Protein AF-0000000083950801 (afdb_homodimer)

pLDDT: mean 89.62, std 13.97, range [29.3, 98.25]

Secondary structure (DSSP, 8-state):
-HHHHHHHS---HHHHHHHHHHHHHHHHHHHHGGGT--HHHHHHHHHHHHHTS-EEHHHHHHHHTS-HHHHHHHHHHHHHTTSEEEEE-SS-TTPEEEEE-HHHHHHHHHHHHHHHHHHHHHTTT--HHHHHHHHHHHHHHHHHHHHHHHHHHH-/-HHHHHHHS---HHHHHHHHHHHHHHHHHHHHGGGT--HHHHHHHHHHHHHTS-EEHHHHHHHHTS-HHHHHHHHHHHHHTTSEEEEE-SS-TTPEEEEE-HHHHHHHHHHHHHHHHHHHHHTTT--HHHHHHHHHHHHHHHHHHHHHHHHHHH-

Foldseek 3Di:
DVVVVVPPPPDDPVVVVVVVVVVLLVLLQVLLVVLVDHSLQLVLLLQCVVVPFFAWLVRSCVSVVHDSVVNVVSLVVCVVVVQWDWDADPVHRVTITIGGDPVVVVSNVVSVVSNVVSVCVVCPPPDPVNVVVVVVVVVVVVVVVVVVVVVVVVD/DVVVVVPPPPDDPVVVVVVVVVVLLVLLQVLLVVLVDHSLQLVLLLQCVVVPFFAWLVRSCVSVVHDSVVNVVSLVVCVVVVQWDWDADPVHRVTITIGGDPVVVVSNVVSVVSNVVSVCVVCPPPDPVNVVVVVVVVVVVVVVVVVVVVVVVVD

Nearest PDB structures (foldseek):
  3q5f-assembly1_B  TM=9.378E-01  e=1.376E-11  Salmonella enterica subsp. enterica serovar Typhimurium
  6pcp-assembly2_C  TM=8.864E-01  e=1.761E-08  Bordetella pertussis
  5cyv-assembly1_B  TM=8.365E-01  e=1.454E-08  Rhodococcus jostii RHA1
  5e1z-assembly1_B  TM=8.687E-01  e=1.647E-07  Dehalococcoides mccartyi BTF08
  7kfq-assembly1_A  TM=8.004E-01  e=3.779E-07  Variovorax paradoxus

Structure (mmCIF, N/CA/C/O backbone):
data_AF-0000000083950801-model_v1
#
loop_
_entity.id
_entity.type
_entity.pdbx_description
1 polymer 'MarR family transcriptional regulator'
#
loop_
_atom_site.group_PDB
_atom_site.id
_atom_site.type_symbol
_atom_site.label_atom_id
_atom_site.label_alt_id
_atom_site.label_comp_id
_atom_site.label_asym_id
_atom_site.label_entity_id
_atom_site.label_seq_id
_atom_site.pdbx_PDB_ins_code
_atom_site.Cartn_x
_atom_site.Cartn_y
_atom_site.Cartn_z
_atom_site.occupancy
_atom_site.B_iso_or_equiv
_atom_site.auth_seq_id
_atom_site.auth_comp_id
_atom_site.auth_asym_id
_atom_site.auth_atom_id
_atom_site.pdbx_PDB_model_num
ATOM 1 N N . MET A 1 1 ? -2.293 -2.789 -27.312 1 29.3 1 MET A N 1
ATOM 2 C CA . MET A 1 1 ? -1.596 -3.883 -26.641 1 29.3 1 MET A CA 1
ATOM 3 C C . MET A 1 1 ? -1.614 -3.695 -25.125 1 29.3 1 MET A C 1
ATOM 5 O O . MET A 1 1 ? -1.47 -4.66 -24.375 1 29.3 1 MET A O 1
ATOM 9 N N . HIS A 1 2 ? -1.643 -2.453 -24.703 1 36.16 2 HIS A N 1
ATOM 10 C CA . HIS A 1 2 ? -1.66 -1.99 -23.312 1 36.16 2 HIS A CA 1
ATOM 11 C C . HIS A 1 2 ? -2.98 -2.336 -22.641 1 36.16 2 HIS A C 1
ATOM 13 O O . HIS A 1 2 ? -2.998 -2.744 -21.469 1 36.16 2 HIS A O 1
ATOM 19 N N 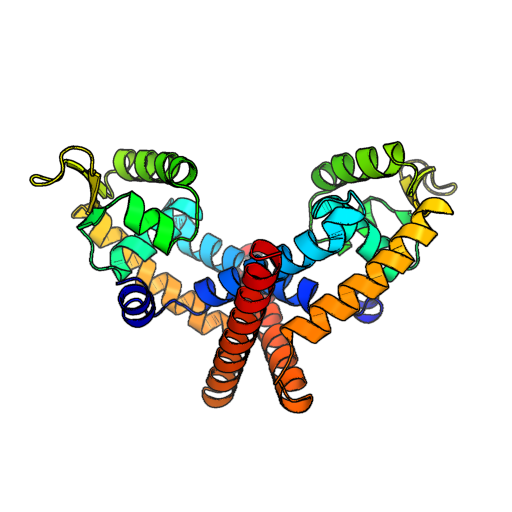. ARG A 1 3 ? -4.031 -2.082 -23.344 1 37.72 3 ARG A N 1
ATOM 20 C CA . ARG A 1 3 ? -5.434 -2.277 -22.984 1 37.72 3 ARG A CA 1
ATOM 21 C C . ARG A 1 3 ? -5.75 -3.756 -22.797 1 37.72 3 ARG A C 1
ATOM 23 O O . ARG A 1 3 ? -6.652 -4.109 -22.031 1 37.72 3 ARG A O 1
ATOM 30 N N . TYR A 1 4 ? -5.258 -4.438 -23.844 1 32 4 TYR A N 1
ATOM 31 C CA . TYR A 1 4 ? -5.555 -5.863 -23.922 1 32 4 TYR A CA 1
ATOM 32 C C . TYR A 1 4 ? -5.098 -6.59 -22.672 1 32 4 TYR A C 1
ATOM 34 O O . TYR A 1 4 ? -5.809 -7.449 -22.141 1 32 4 TYR A O 1
ATOM 42 N N . ILE A 1 5 ? -3.812 -6.223 -22.203 1 37.81 5 ILE A N 1
ATOM 43 C CA . ILE A 1 5 ? -3.234 -6.879 -21.031 1 37.81 5 ILE A CA 1
ATOM 44 C C . ILE A 1 5 ? -4.023 -6.5 -19.781 1 37.81 5 ILE A C 1
ATOM 46 O O . ILE A 1 5 ? -4.094 -7.273 -18.828 1 37.81 5 ILE A O 1
ATOM 50 N N . GLU A 1 6 ? -4.605 -5.398 -19.688 1 43.88 6 GLU A N 1
ATOM 51 C CA . GLU A 1 6 ? -5.492 -4.953 -18.609 1 43.88 6 GLU A CA 1
ATOM 52 C C . GLU A 1 6 ? -6.719 -5.855 -18.5 1 43.88 6 GLU A C 1
ATOM 54 O O . GLU A 1 6 ? -7.199 -6.121 -17.391 1 43.88 6 GLU A O 1
ATOM 59 N N . GLN A 1 7 ? -7.379 -6.023 -19.641 1 40.47 7 GLN A N 1
ATOM 60 C CA . GLN A 1 7 ? -8.609 -6.785 -19.828 1 40.47 7 GLN A CA 1
ATOM 61 C C . GLN A 1 7 ? -8.453 -8.211 -19.312 1 40.47 7 GLN A C 1
ATOM 63 O O . GLN A 1 7 ? -9.391 -8.781 -18.75 1 40.47 7 GLN A O 1
ATOM 68 N N . LEU A 1 8 ? -7.398 -8.969 -20.016 1 40.62 8 LEU A N 1
ATOM 69 C CA . LEU A 1 8 ? -7.344 -10.414 -19.828 1 40.62 8 LEU A CA 1
ATOM 70 C C . LEU A 1 8 ? -7.109 -10.758 -18.359 1 40.62 8 LEU A C 1
ATOM 72 O O . LEU A 1 8 ? -7.41 -11.867 -17.922 1 40.62 8 LEU A O 1
ATOM 76 N N . THR A 1 9 ? -6.125 -10.016 -17.578 1 49.91 9 THR A N 1
ATOM 77 C CA . THR A 1 9 ? -5.656 -10.578 -16.312 1 49.91 9 THR A CA 1
ATOM 78 C C . THR A 1 9 ? -6.418 -9.969 -15.133 1 49.91 9 THR A C 1
ATOM 80 O O . THR A 1 9 ? -6.375 -8.758 -14.914 1 49.91 9 THR A O 1
ATOM 83 N N . GLU A 1 10 ? -7.68 -10.516 -14.992 1 57.62 10 GLU A N 1
ATOM 84 C CA . GLU A 1 10 ? -8.484 -10.281 -13.805 1 57.62 10 GLU A CA 1
ATOM 85 C C . GLU A 1 10 ? -7.605 -10.062 -12.57 1 57.62 10 GLU A C 1
ATOM 87 O O . GLU A 1 10 ? -7.039 -11.016 -12.039 1 57.62 10 GLU A O 1
ATOM 92 N N . THR A 1 11 ? -7.227 -8.875 -12.492 1 71.38 11 THR A N 1
ATOM 93 C CA . THR A 1 11 ? -6.453 -8.547 -11.297 1 71.38 11 THR A CA 1
ATOM 94 C C . THR A 1 11 ? -7.238 -8.883 -10.031 1 71.38 11 THR A C 1
ATOM 96 O O . THR A 1 11 ? -8.453 -8.68 -9.984 1 71.38 11 THR A O 1
ATOM 99 N N . SER A 1 12 ? -6.578 -9.508 -9.188 1 85.44 12 SER A N 1
ATOM 100 C CA . SER A 1 12 ? -7.191 -9.828 -7.902 1 85.44 12 SER A CA 1
ATOM 101 C C . SER A 1 12 ? -7.539 -8.57 -7.121 1 85.44 12 SER A C 1
ATOM 103 O O . SER A 1 12 ? -7.016 -7.488 -7.406 1 85.44 12 SER A O 1
ATOM 105 N N . LEU A 1 13 ? -8.492 -8.633 -6.312 1 91.62 13 LEU A N 1
ATOM 106 C CA . LEU A 1 13 ? -8.859 -7.512 -5.457 1 91.62 13 LEU A CA 1
ATOM 107 C C . LEU A 1 13 ? -7.656 -7.02 -4.66 1 91.62 13 LEU A C 1
ATOM 109 O O . LEU A 1 13 ? -7.465 -5.809 -4.504 1 91.62 13 LEU A O 1
ATOM 113 N N . GLY A 1 14 ? -6.82 -7.996 -4.227 1 92.06 14 GLY A N 1
ATOM 114 C CA . GLY A 1 14 ? -5.594 -7.621 -3.541 1 92.06 14 GLY A CA 1
ATOM 115 C C . GLY A 1 14 ? -4.684 -6.746 -4.383 1 92.06 14 GLY A C 1
ATOM 116 O O . GLY A 1 14 ? -4.129 -5.762 -3.889 1 92.06 14 GLY A O 1
ATOM 117 N N . GLU A 1 15 ? -4.547 -7.051 -5.617 1 90.31 15 GLU A N 1
ATOM 118 C CA . GLU A 1 15 ? -3.729 -6.273 -6.547 1 90.31 15 GLU A CA 1
ATOM 119 C C . GLU A 1 15 ? -4.324 -4.887 -6.781 1 90.31 15 GLU A C 1
ATOM 121 O O . GLU A 1 15 ? -3.598 -3.893 -6.836 1 90.31 15 GLU A O 1
ATOM 126 N N . ARG A 1 16 ? -5.637 -4.797 -6.922 1 92.75 16 ARG A N 1
ATOM 127 C CA . ARG A 1 16 ? -6.312 -3.527 -7.172 1 92.75 16 ARG A CA 1
ATOM 128 C C . ARG A 1 16 ? -6.211 -2.605 -5.961 1 92.75 16 ARG A C 1
ATOM 130 O O . ARG A 1 16 ? -6.09 -1.388 -6.109 1 92.75 16 ARG A O 1
ATOM 137 N N . LEU A 1 17 ? -6.289 -3.182 -4.785 1 95.44 17 LEU A N 1
ATOM 138 C CA . LEU A 1 17 ? -6.098 -2.414 -3.561 1 95.44 17 LEU A CA 1
ATOM 139 C C . LEU A 1 17 ? -4.684 -1.848 -3.49 1 95.44 17 LEU A C 1
ATOM 141 O O . LEU A 1 17 ? -4.488 -0.693 -3.104 1 95.44 17 LEU A O 1
ATOM 145 N N . GLY A 1 18 ? -3.74 -2.68 -3.852 1 94.38 18 GLY A N 1
ATOM 146 C CA . GLY A 1 18 ? -2.363 -2.213 -3.92 1 94.38 18 GLY A CA 1
ATOM 147 C C . GLY A 1 18 ? -2.166 -1.078 -4.906 1 94.38 18 GLY A C 1
ATOM 148 O O . GLY A 1 18 ? -1.487 -0.096 -4.605 1 94.38 18 GLY A O 1
ATOM 149 N N . ARG A 1 19 ? -2.732 -1.217 -6.023 1 92.94 19 ARG A N 1
ATOM 150 C CA . ARG A 1 19 ? -2.652 -0.181 -7.051 1 92.94 19 ARG A CA 1
ATOM 151 C C . ARG A 1 19 ? -3.299 1.114 -6.57 1 92.94 19 ARG A C 1
ATOM 153 O O . ARG A 1 19 ? -2.736 2.197 -6.746 1 92.94 19 ARG A O 1
ATOM 160 N N . LEU A 1 20 ? -4.473 1.003 -5.984 1 96.75 20 LEU A N 1
ATOM 161 C CA . LEU A 1 20 ? -5.184 2.164 -5.461 1 96.75 20 LEU A CA 1
ATOM 162 C C . LEU A 1 20 ? -4.328 2.91 -4.441 1 96.75 20 LEU A C 1
ATOM 164 O O . LEU A 1 20 ? -4.184 4.133 -4.523 1 96.75 20 LEU A O 1
ATOM 168 N N . HIS A 1 21 ? -3.801 2.184 -3.543 1 95.88 21 HIS A N 1
ATOM 169 C CA . HIS A 1 21 ? -2.973 2.801 -2.514 1 95.88 21 HIS A CA 1
ATOM 170 C C . HIS A 1 21 ? -1.751 3.48 -3.125 1 95.88 21 HIS A C 1
ATOM 172 O O . HIS A 1 21 ? -1.414 4.609 -2.754 1 95.88 21 HIS A O 1
ATOM 178 N N . ARG A 1 22 ? -1.06 2.852 -4.039 1 94.12 22 ARG A N 1
ATOM 179 C CA . ARG A 1 22 ? 0.127 3.402 -4.688 1 94.12 22 ARG A CA 1
ATOM 180 C C . ARG A 1 22 ? -0.207 4.684 -5.445 1 94.12 22 ARG A C 1
ATOM 182 O O . ARG A 1 22 ? 0.505 5.684 -5.328 1 94.12 22 ARG A O 1
ATOM 189 N N . LEU A 1 23 ? -1.275 4.609 -6.199 1 95.56 23 LEU A N 1
ATOM 190 C CA . LEU A 1 23 ? -1.659 5.766 -7 1 95.56 23 LEU A CA 1
ATOM 191 C C . LEU A 1 23 ? -2.059 6.938 -6.113 1 95.56 23 LEU A C 1
ATOM 193 O O . LEU A 1 23 ? -1.696 8.086 -6.391 1 95.56 23 LEU A O 1
ATOM 197 N N . TRP A 1 24 ? -2.854 6.66 -5.039 1 96.56 24 TRP A N 1
ATOM 198 C CA . TRP A 1 24 ? -3.203 7.699 -4.078 1 96.56 24 TRP A CA 1
ATOM 199 C C . TRP A 1 24 ? -1.951 8.367 -3.516 1 96.56 24 TRP A C 1
ATOM 201 O O . TRP A 1 24 ? -1.847 9.594 -3.498 1 96.56 24 TRP A O 1
ATOM 211 N N . ARG A 1 25 ? -1.028 7.578 -3.08 1 95 25 ARG A N 1
ATOM 212 C CA . ARG A 1 25 ? 0.225 8.055 -2.506 1 95 25 ARG A CA 1
ATOM 213 C C . ARG A 1 25 ? 1.009 8.883 -3.518 1 95 25 ARG A C 1
ATOM 215 O O . ARG A 1 25 ? 1.54 9.945 -3.182 1 95 25 ARG A O 1
ATOM 222 N N . MET A 1 26 ? 1.047 8.438 -4.738 1 94.81 26 MET A N 1
ATOM 223 C CA . MET A 1 26 ? 1.791 9.141 -5.781 1 94.81 26 MET A CA 1
ATOM 224 C C . MET A 1 26 ? 1.203 10.523 -6.031 1 94.81 26 MET A C 1
ATOM 226 O O . MET A 1 26 ? 1.941 11.508 -6.148 1 94.81 26 MET A O 1
ATOM 230 N N . VAL A 1 27 ? -0.093 10.641 -6.082 1 96.12 27 VAL A N 1
ATOM 231 C CA . VAL A 1 27 ? -0.745 11.93 -6.301 1 96.12 27 VAL A CA 1
ATOM 232 C C . VAL A 1 27 ? -0.469 12.852 -5.121 1 96.12 27 VAL A C 1
ATOM 234 O O . VAL A 1 27 ? -0.147 14.031 -5.309 1 96.12 27 VAL A O 1
ATOM 237 N N . ALA A 1 28 ? -0.605 12.297 -3.916 1 95.75 28 ALA A N 1
ATOM 238 C CA . ALA A 1 28 ? -0.344 13.086 -2.717 1 95.75 28 ALA A CA 1
ATOM 239 C C . ALA A 1 28 ? 1.106 13.562 -2.676 1 95.75 28 ALA A C 1
ATOM 241 O O . ALA A 1 28 ? 1.377 14.734 -2.416 1 95.75 28 ALA A O 1
ATOM 242 N N . ASP A 1 29 ? 2.027 12.672 -2.938 1 95.38 29 ASP A N 1
ATOM 243 C CA . ASP A 1 29 ? 3.445 13.008 -2.941 1 95.38 29 ASP A CA 1
ATOM 244 C C . ASP A 1 29 ? 3.744 14.102 -3.965 1 95.38 29 ASP A C 1
ATOM 246 O O . ASP A 1 29 ? 4.508 15.031 -3.686 1 95.38 29 ASP A O 1
ATOM 250 N N . ASN A 1 30 ? 3.168 13.914 -5.07 1 94.69 30 ASN A N 1
ATOM 251 C CA . ASN A 1 30 ? 3.365 14.914 -6.113 1 94.69 30 ASN A CA 1
ATOM 252 C C . ASN A 1 30 ? 2.838 16.281 -5.691 1 94.69 30 ASN A C 1
ATOM 254 O O . ASN A 1 30 ? 3.486 17.297 -5.93 1 94.69 30 ASN A O 1
ATOM 258 N N . GLU A 1 31 ? 1.652 16.297 -5.117 1 93.56 31 GLU A N 1
ATOM 259 C CA . GLU A 1 31 ? 1.024 17.547 -4.684 1 93.56 31 GLU A CA 1
ATOM 260 C C . GLU A 1 31 ? 1.834 18.219 -3.574 1 93.56 31 GLU A C 1
ATOM 262 O O . GLU A 1 31 ? 1.838 19.438 -3.457 1 93.56 31 GLU A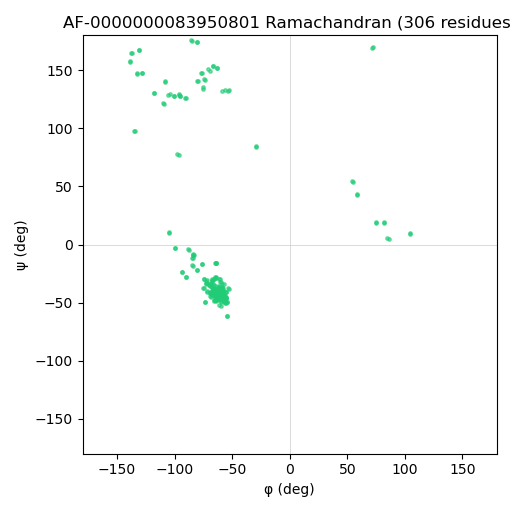 O 1
ATOM 267 N N . LEU A 1 32 ? 2.564 17.422 -2.777 1 94.38 32 LEU A N 1
ATOM 268 C CA . LEU A 1 32 ? 3.254 17.938 -1.6 1 94.38 32 LEU A CA 1
ATOM 269 C C . LEU A 1 32 ? 4.734 18.172 -1.894 1 94.38 32 LEU A C 1
ATOM 271 O O . LEU A 1 32 ? 5.453 18.734 -1.071 1 94.38 32 LEU A O 1
ATOM 275 N N . ALA A 1 33 ? 5.156 17.844 -3.053 1 93 33 ALA A N 1
ATOM 276 C CA . ALA A 1 33 ? 6.559 17.922 -3.449 1 93 33 ALA A CA 1
ATOM 277 C C . ALA A 1 33 ? 7.094 19.344 -3.291 1 93 33 ALA A C 1
ATOM 279 O O . ALA A 1 33 ? 8.203 19.547 -2.797 1 93 33 ALA A O 1
ATOM 280 N N . PRO A 1 34 ? 6.324 20.344 -3.621 1 92.75 34 PRO A N 1
ATOM 281 C CA . PRO A 1 34 ? 6.824 21.719 -3.52 1 92.75 34 PRO A CA 1
ATOM 282 C C . PRO A 1 34 ? 7.152 22.125 -2.084 1 92.75 34 PRO A C 1
ATOM 284 O O . PRO A 1 34 ? 7.871 23.094 -1.863 1 92.75 34 PRO A O 1
ATOM 287 N N . LEU A 1 35 ? 6.668 21.359 -1.104 1 92.44 35 LEU A N 1
ATOM 288 C CA . LEU A 1 35 ? 6.918 21.672 0.296 1 92.44 35 LEU A CA 1
ATOM 289 C C . LEU A 1 35 ? 8.219 21.047 0.775 1 92.44 35 LEU A C 1
ATOM 291 O O . LEU A 1 35 ? 8.633 21.25 1.921 1 92.44 35 LEU A O 1
ATOM 295 N N . GLY A 1 36 ? 8.852 20.234 -0.137 1 90.94 36 GLY A N 1
ATOM 296 C CA . GLY A 1 36 ? 10.117 19.594 0.204 1 90.94 36 GLY A CA 1
ATOM 297 C C . GLY A 1 36 ? 9.953 18.422 1.151 1 90.94 36 GLY A C 1
ATOM 298 O O . GLY A 1 36 ? 10.875 18.094 1.898 1 90.94 36 GLY A O 1
ATOM 299 N N . LEU A 1 37 ? 8.82 17.891 1.248 1 91.94 37 LEU A N 1
ATOM 300 C CA . LEU A 1 37 ? 8.539 16.797 2.158 1 91.94 37 LEU A CA 1
ATOM 301 C C . LEU A 1 37 ? 8.406 15.477 1.395 1 91.94 37 LEU A C 1
ATOM 303 O O . LEU A 1 37 ? 7.691 15.414 0.391 1 91.94 37 LEU A O 1
ATOM 307 N N . THR A 1 38 ? 9.141 14.469 1.86 1 91.12 38 THR A N 1
ATOM 308 C CA . THR A 1 38 ? 8.969 13.117 1.345 1 91.12 38 THR A CA 1
ATOM 309 C C . THR A 1 38 ? 7.77 12.438 1.993 1 91.12 38 THR A C 1
ATOM 311 O O . THR A 1 38 ? 7.176 12.977 2.932 1 91.12 38 THR A O 1
ATOM 314 N N . HIS A 1 39 ? 7.43 11.242 1.538 1 93.31 39 HIS A N 1
ATOM 315 C CA . HIS A 1 39 ? 6.254 10.523 2.014 1 93.31 39 HIS A CA 1
ATOM 316 C C . HIS A 1 39 ? 6.34 10.258 3.514 1 93.31 39 HIS A C 1
ATOM 318 O O . HIS A 1 39 ? 5.43 10.617 4.266 1 93.31 39 HIS A O 1
ATOM 324 N N . PRO A 1 40 ? 7.492 9.734 4.012 1 93.69 40 PRO A N 1
ATOM 325 C CA . PRO A 1 40 ? 7.535 9.477 5.453 1 93.69 40 PRO A CA 1
ATOM 326 C C . PRO A 1 40 ? 7.48 10.758 6.285 1 93.69 40 PRO A C 1
ATOM 328 O O . PRO A 1 40 ? 6.918 10.758 7.379 1 93.69 40 PRO A O 1
ATOM 331 N N . ARG A 1 41 ? 8 11.789 5.734 1 94.5 41 ARG A N 1
ATOM 332 C CA . ARG A 1 41 ? 8.07 13.039 6.484 1 94.5 41 ARG A CA 1
ATOM 333 C C . ARG A 1 41 ? 6.691 13.68 6.594 1 94.5 41 ARG A C 1
ATOM 335 O O . ARG A 1 41 ? 6.266 14.07 7.684 1 94.5 41 ARG A O 1
ATOM 342 N N . TRP A 1 42 ? 5.988 13.805 5.449 1 94.12 42 TRP A N 1
ATOM 343 C CA . TRP A 1 42 ? 4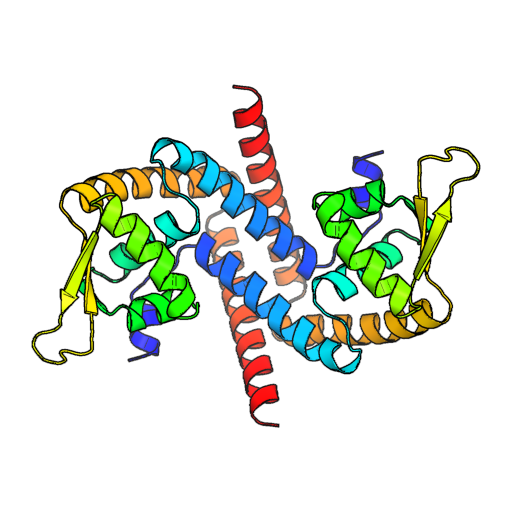.707 14.492 5.555 1 94.12 42 TRP A CA 1
ATOM 344 C C . TRP A 1 42 ? 3.676 13.633 6.27 1 94.12 42 TRP A C 1
ATOM 346 O O . TRP A 1 42 ? 2.797 14.148 6.965 1 94.12 42 TRP A O 1
ATOM 356 N N . THR A 1 43 ? 3.758 12.328 6.156 1 93.81 43 THR A N 1
ATOM 357 C CA . THR A 1 43 ? 2.836 11.469 6.891 1 93.81 43 THR A CA 1
ATOM 358 C C . THR A 1 43 ? 3.062 11.594 8.391 1 93.81 43 THR A C 1
ATOM 360 O O . THR A 1 43 ? 2.107 11.602 9.172 1 93.81 43 THR A O 1
ATOM 363 N N . ALA A 1 44 ? 4.289 11.664 8.828 1 94.56 44 ALA A N 1
ATOM 364 C CA . ALA A 1 44 ? 4.602 11.844 10.242 1 94.56 44 ALA A CA 1
ATOM 365 C C . ALA A 1 44 ? 4.07 13.18 10.758 1 94.56 44 ALA A C 1
ATOM 367 O O . ALA A 1 44 ? 3.459 13.234 11.828 1 94.56 44 ALA A O 1
ATOM 368 N N . LEU A 1 45 ? 4.305 14.188 10.008 1 94.38 45 LEU A N 1
ATOM 369 C CA . LEU A 1 45 ? 3.822 15.508 10.383 1 94.38 45 LEU A CA 1
ATOM 370 C C . LEU A 1 45 ? 2.299 15.531 10.469 1 94.38 45 LEU A C 1
ATOM 372 O O . LEU A 1 45 ? 1.732 16.094 11.414 1 94.38 45 LEU A O 1
ATOM 376 N N . TRP A 1 46 ? 1.742 14.938 9.492 1 92 46 TRP A N 1
ATOM 377 C CA . TRP A 1 46 ? 0.287 14.859 9.422 1 92 46 TRP A CA 1
ATOM 378 C C . TRP A 1 46 ? -0.278 14.141 10.641 1 92 46 TRP A C 1
ATOM 380 O O . TRP A 1 46 ? -1.223 14.617 11.273 1 92 46 TRP A O 1
ATOM 390 N N . LYS A 1 47 ? 0.313 13.055 10.969 1 92.38 47 LYS A N 1
ATOM 391 C CA . LYS A 1 47 ? -0.132 12.273 12.117 1 92.38 47 LYS A CA 1
ATOM 392 C C . LYS A 1 47 ? 0.074 13.039 13.422 1 92.38 47 LYS A C 1
ATOM 394 O O . LYS A 1 47 ? -0.797 13.031 14.289 1 92.38 47 LYS A O 1
ATOM 399 N N . LEU A 1 48 ? 1.177 13.656 13.555 1 93.75 48 LEU A N 1
ATOM 400 C CA . LEU A 1 48 ? 1.468 14.469 14.734 1 93.75 48 LEU A CA 1
ATOM 401 C C . LEU A 1 48 ? 0.392 15.523 14.953 1 93.75 48 LEU A C 1
ATOM 403 O O . LEU A 1 48 ? -0.124 15.68 16.062 1 93.75 48 LEU A O 1
ATOM 407 N N . ARG A 1 49 ? 0.058 16.172 13.875 1 91.12 49 ARG A N 1
ATOM 408 C CA . ARG A 1 49 ? -0.967 17.203 13.922 1 91.12 49 ARG A CA 1
ATOM 409 C C . ARG A 1 49 ? -2.318 16.625 14.32 1 91.12 49 ARG A C 1
ATOM 411 O O . ARG A 1 49 ? -3.006 17.156 15.188 1 91.12 49 ARG A O 1
ATOM 418 N N . ARG A 1 50 ? -2.678 15.594 13.727 1 88.38 50 ARG A N 1
ATOM 419 C CA . ARG A 1 50 ? -3.979 14.969 13.945 1 88.38 50 ARG A CA 1
ATOM 420 C C . ARG A 1 50 ? -4.102 14.438 15.367 1 88.38 50 ARG A C 1
ATOM 422 O O . ARG A 1 50 ? -5.191 14.422 15.938 1 88.38 50 ARG A O 1
ATOM 429 N N . MET A 1 51 ? -3.039 14.062 15.992 1 90 51 MET A N 1
ATOM 430 C CA . MET A 1 51 ? -3.033 13.508 17.344 1 90 51 MET A CA 1
ATOM 431 C C . MET A 1 51 ? -3.021 14.625 18.391 1 90 51 MET A C 1
ATOM 433 O O . MET A 1 51 ? -3.18 14.359 19.578 1 90 51 MET A O 1
ATOM 437 N N . GLY A 1 52 ? -2.781 15.844 17.969 1 88.12 52 GLY A N 1
ATOM 438 C CA . GLY A 1 52 ? -2.875 16.969 18.875 1 88.12 52 GLY A CA 1
ATOM 439 C C . GLY A 1 52 ? -1.521 17.516 19.312 1 88.12 52 GLY A C 1
ATOM 440 O O . GLY A 1 52 ? -1.414 18.203 20.312 1 88.12 52 GLY A O 1
ATOM 441 N N . ASP A 1 53 ? -0.452 17.094 18.734 1 89.56 53 ASP A N 1
ATOM 442 C CA . ASP A 1 53 ? 0.896 17.578 19.016 1 89.56 53 ASP A CA 1
ATOM 443 C C . ASP A 1 53 ? 1.386 17.078 20.375 1 89.56 53 ASP A C 1
ATOM 445 O O . ASP A 1 53 ? 0.641 16.438 21.109 1 89.56 53 ASP A O 1
ATOM 449 N N . HIS A 1 54 ? 2.662 17.281 20.625 1 92.69 54 HIS A N 1
ATOM 450 C CA . HIS A 1 54 ? 3.297 16.891 21.875 1 92.69 54 HIS A CA 1
ATOM 451 C C . HIS A 1 54 ? 3.064 15.406 22.172 1 92.69 54 HIS A C 1
ATOM 453 O O . HIS A 1 54 ? 2.582 15.055 23.25 1 92.69 54 HIS A O 1
ATOM 459 N N . ILE A 1 55 ? 3.41 14.641 21.25 1 93.38 55 ILE A N 1
ATOM 460 C CA . ILE A 1 55 ? 3.197 13.195 21.281 1 93.38 55 ILE A CA 1
ATOM 461 C C . ILE A 1 55 ? 4.535 12.484 21.484 1 93.38 55 ILE A C 1
ATOM 463 O O . ILE A 1 55 ? 5.547 12.883 20.906 1 93.38 55 ILE A O 1
ATOM 467 N N . SER A 1 56 ? 4.488 11.461 22.281 1 94.5 56 SER A N 1
ATOM 468 C CA . SER A 1 56 ? 5.727 10.703 22.438 1 94.5 56 SER A CA 1
ATOM 469 C C . SER A 1 56 ? 6.113 10 21.141 1 94.5 56 SER A C 1
ATOM 471 O O . SER A 1 56 ? 5.254 9.672 20.328 1 94.5 56 SER A O 1
ATOM 473 N N . GLN A 1 57 ? 7.438 9.773 21 1 95.38 57 GLN A N 1
ATOM 474 C CA . GLN A 1 57 ? 7.926 9.055 19.828 1 95.38 57 GLN A CA 1
ATOM 475 C C . GLN A 1 57 ? 7.289 7.676 19.719 1 95.38 57 GLN A C 1
ATOM 477 O O . GL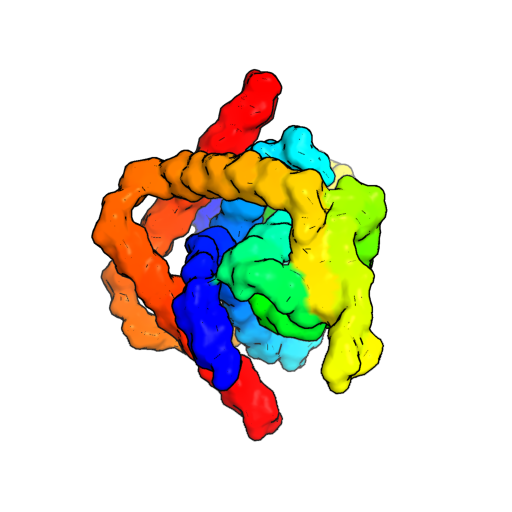N A 1 57 ? 6.922 7.238 18.625 1 95.38 57 GLN A O 1
ATOM 482 N N . LYS A 1 58 ? 7.094 7.043 20.812 1 93.88 58 LYS A N 1
ATOM 483 C CA . LYS A 1 58 ? 6.488 5.715 20.844 1 93.88 58 LYS A CA 1
ATOM 484 C C . LYS A 1 58 ? 5.031 5.762 20.375 1 93.88 58 LYS A C 1
ATOM 486 O O . LYS A 1 58 ? 4.617 4.973 19.531 1 93.88 58 LYS A O 1
ATOM 491 N N . GLN A 1 59 ? 4.27 6.652 20.875 1 93.19 59 GLN A N 1
ATOM 492 C CA . GLN A 1 59 ? 2.869 6.812 20.5 1 93.19 59 GLN A CA 1
ATOM 493 C C . GLN A 1 59 ? 2.732 7.16 19.031 1 93.19 59 GLN A C 1
ATOM 495 O O . GLN A 1 59 ? 1.823 6.676 18.344 1 93.19 59 GLN A O 1
ATOM 500 N N . LEU A 1 60 ? 3.607 8.008 18.578 1 94.25 60 LEU A N 1
ATOM 501 C CA . LEU A 1 60 ? 3.568 8.414 17.172 1 94.25 60 LEU A CA 1
ATOM 502 C C . LEU A 1 60 ? 3.873 7.227 16.266 1 94.25 60 LEU A C 1
ATOM 504 O O . LEU A 1 60 ? 3.189 7.023 15.258 1 94.25 60 LEU A O 1
ATOM 508 N N . ALA A 1 61 ? 4.848 6.434 16.594 1 94.81 61 ALA A N 1
ATOM 509 C CA . ALA A 1 61 ? 5.188 5.238 15.828 1 94.81 61 ALA A CA 1
ATOM 510 C C . ALA A 1 61 ? 4.016 4.258 15.789 1 94.81 61 ALA A C 1
ATOM 512 O O . ALA A 1 61 ? 3.684 3.719 14.734 1 94.81 61 ALA A O 1
ATOM 513 N N . GLU A 1 62 ? 3.354 4.062 16.906 1 90.94 62 GLU A N 1
ATOM 514 C CA . GLU A 1 62 ? 2.197 3.178 17 1 90.94 62 GLU A CA 1
ATOM 515 C C . GLU A 1 62 ? 1.053 3.664 16.125 1 90.94 62 GLU A C 1
ATOM 517 O O . GLU A 1 62 ? 0.416 2.869 15.43 1 90.94 62 GLU A O 1
ATOM 522 N N . SER A 1 63 ? 0.874 4.98 16.172 1 90.19 63 SER A N 1
ATOM 523 C CA . SER A 1 63 ? -0.202 5.566 15.375 1 90.19 63 SER A CA 1
ATOM 524 C C . SER A 1 63 ? 0.08 5.441 13.883 1 90.19 63 SER A C 1
ATOM 526 O O . SER A 1 63 ? -0.847 5.32 13.078 1 90.19 63 SER A O 1
ATOM 528 N N . LEU A 1 64 ? 1.334 5.469 13.477 1 90.75 64 LEU A N 1
ATOM 529 C CA . LEU A 1 64 ? 1.755 5.32 12.086 1 90.75 64 LEU A CA 1
ATOM 530 C C . LEU A 1 64 ? 1.859 3.85 11.703 1 90.75 64 LEU A C 1
ATOM 532 O O . LEU A 1 64 ? 2.031 3.52 10.531 1 90.75 64 LEU A O 1
ATOM 536 N N . GLU A 1 65 ? 1.737 2.975 12.734 1 86.25 65 GLU A N 1
ATOM 537 C CA . GLU A 1 65 ? 1.839 1.53 12.555 1 86.25 65 GLU A CA 1
ATOM 538 C C . GLU A 1 65 ? 3.184 1.142 11.953 1 86.25 65 GLU A C 1
ATOM 540 O O . GLU A 1 65 ? 3.24 0.348 11.008 1 86.25 65 GLU A O 1
ATOM 545 N N . ILE A 1 66 ? 4.254 1.753 12.438 1 89.56 66 ILE A N 1
ATOM 546 C CA . ILE A 1 66 ? 5.617 1.424 12.031 1 89.56 66 ILE A CA 1
ATOM 547 C C . ILE A 1 66 ? 6.488 1.221 13.266 1 89.56 66 ILE A C 1
ATOM 549 O O . ILE A 1 66 ? 6.082 1.544 14.383 1 89.56 66 ILE A O 1
ATOM 553 N N . GLU A 1 67 ? 7.684 0.644 12.984 1 91.69 67 GLU A N 1
ATOM 554 C CA . GLU A 1 67 ? 8.633 0.426 14.07 1 91.69 67 GLU A CA 1
ATOM 555 C C . GLU A 1 67 ? 9.32 1.728 14.469 1 91.69 67 GLU A C 1
ATOM 557 O O . GLU A 1 67 ? 9.641 2.555 13.617 1 91.69 67 GLU A O 1
ATOM 562 N N . LEU A 1 68 ? 9.625 1.808 15.742 1 92.88 68 LEU A N 1
ATOM 563 C CA . LEU A 1 68 ? 10.211 3.021 16.312 1 92.88 68 LEU A CA 1
ATOM 564 C C . LEU A 1 68 ? 11.516 3.377 15.602 1 92.88 68 LEU A C 1
ATOM 566 O O . LEU A 1 68 ? 11.734 4.535 15.242 1 92.88 68 LEU A O 1
ATOM 570 N N . PRO A 1 69 ? 12.406 2.471 15.305 1 93.19 69 PRO A N 1
ATOM 571 C CA . PRO A 1 69 ? 13.656 2.822 14.625 1 93.19 69 PRO A CA 1
ATOM 572 C C . PRO A 1 69 ? 13.422 3.459 13.258 1 93.19 69 PRO A C 1
ATOM 574 O O . PRO A 1 69 ? 14.18 4.344 12.852 1 93.19 69 PRO A O 1
ATOM 577 N N . SER A 1 70 ? 12.336 3.051 12.562 1 92.5 70 SER A N 1
ATOM 578 C CA . SER A 1 70 ? 11.992 3.611 11.258 1 92.5 70 SER A CA 1
ATOM 579 C C . SER A 1 70 ? 11.547 5.062 11.383 1 92.5 70 SER A C 1
ATOM 581 O O . SER A 1 70 ? 11.812 5.879 10.492 1 92.5 70 SER A O 1
ATOM 583 N N . LEU A 1 71 ? 10.93 5.324 12.445 1 96 71 LEU A N 1
ATOM 584 C CA . LEU A 1 71 ? 10.422 6.672 12.68 1 96 71 LEU A CA 1
ATOM 585 C C . LEU A 1 71 ? 11.555 7.625 13.039 1 96 71 LEU A C 1
ATOM 587 O O . LEU A 1 71 ? 11.5 8.812 12.719 1 96 71 LEU A O 1
ATOM 591 N N . MET A 1 72 ? 12.602 7.086 13.672 1 96.19 72 MET A N 1
ATOM 592 C CA . MET A 1 72 ? 13.672 7.926 14.211 1 96.19 72 MET A CA 1
ATOM 593 C C . MET A 1 72 ? 14.398 8.664 13.102 1 96.19 72 MET A C 1
ATOM 595 O O . MET A 1 72 ? 14.711 9.852 13.234 1 96.19 72 MET A O 1
ATOM 599 N N . ARG A 1 73 ? 14.609 7.973 12.094 1 95 73 ARG A N 1
ATOM 600 C CA . ARG A 1 73 ? 15.258 8.609 10.953 1 95 73 ARG A CA 1
ATOM 601 C C . ARG A 1 73 ? 14.406 9.75 10.406 1 95 73 ARG A C 1
ATOM 603 O O . ARG A 1 73 ? 14.922 10.836 10.133 1 95 73 ARG A O 1
ATOM 610 N N . THR A 1 74 ? 13.211 9.602 10.281 1 96.75 74 THR A N 1
ATOM 611 C CA . THR A 1 74 ? 12.273 10.594 9.773 1 96.75 74 THR A CA 1
ATOM 612 C C . THR A 1 74 ? 12.188 11.797 10.711 1 96.75 74 THR A C 1
ATOM 614 O O . THR A 1 74 ? 12.227 12.945 10.258 1 96.75 74 THR A O 1
ATOM 617 N N . LEU A 1 75 ? 12.133 11.516 11.961 1 97.31 75 LEU A N 1
ATOM 618 C CA . LEU A 1 75 ? 12.062 12.594 12.945 1 97.31 75 LEU A CA 1
ATOM 619 C C . LEU A 1 75 ? 13.344 13.422 12.93 1 97.31 75 LEU A C 1
ATOM 621 O O . LEU A 1 75 ? 13.297 14.641 13.078 1 97.31 75 LEU A O 1
ATOM 625 N N . GLY A 1 76 ? 14.484 12.695 12.836 1 96.94 76 GLY A N 1
ATOM 626 C CA . GLY A 1 76 ? 15.75 13.406 12.734 1 96.94 76 GLY A CA 1
ATOM 627 C C . GLY A 1 76 ? 15.789 14.391 11.578 1 96.94 76 GLY A C 1
ATOM 628 O O . GLY A 1 76 ? 16.234 15.531 11.734 1 96.94 76 GLY A O 1
ATOM 629 N N . GLN A 1 77 ? 15.266 14.008 10.484 1 96.12 77 GLN A N 1
ATOM 630 C CA . GLN A 1 77 ? 15.234 14.852 9.289 1 96.12 77 GLN A CA 1
ATOM 631 C C . GLN A 1 77 ? 14.281 16.031 9.469 1 96.12 77 GLN A C 1
ATOM 633 O O . GLN A 1 77 ? 14.594 17.156 9.078 1 96.12 77 GLN A O 1
ATOM 638 N N . LEU A 1 78 ? 13.133 15.82 10.047 1 97.25 78 LEU A N 1
ATOM 639 C CA . LEU A 1 78 ? 12.156 16.875 10.297 1 97.25 78 LEU A CA 1
ATOM 640 C C . LEU A 1 78 ? 12.703 17.906 11.273 1 97.25 78 LEU A C 1
ATOM 642 O O . LEU A 1 78 ? 12.453 19.109 11.133 1 97.25 78 LEU A O 1
ATOM 646 N N . GLU A 1 79 ? 13.406 17.406 12.219 1 97.5 79 GLU A N 1
ATOM 647 C CA . GLU A 1 79 ? 14.039 18.297 13.203 1 97.5 79 GLU A CA 1
ATOM 648 C C . GLU A 1 79 ? 15.133 19.141 12.555 1 97.5 79 GLU A C 1
ATOM 650 O O . GLU A 1 79 ? 15.234 20.344 12.828 1 97.5 79 GLU A O 1
ATOM 655 N N . GLN A 1 80 ? 15.914 18.5 11.727 1 96.62 80 GLN A N 1
ATOM 656 C CA . GLN A 1 80 ? 16.953 19.219 10.992 1 96.62 80 GLN A CA 1
ATOM 657 C C . GLN A 1 80 ? 16.359 20.297 10.094 1 96.62 80 GLN A C 1
ATOM 659 O O . GLN A 1 80 ? 16.953 21.359 9.914 1 96.62 80 GLN A O 1
ATOM 664 N N . GLN A 1 81 ? 15.18 20.109 9.617 1 95.5 81 GLN A N 1
ATOM 665 C CA . GLN A 1 81 ? 14.477 21.062 8.758 1 95.5 81 GLN A CA 1
ATOM 666 C C . GLN A 1 81 ? 13.781 22.141 9.586 1 95.5 81 GLN A C 1
ATOM 668 O O . GLN A 1 81 ? 13.18 23.078 9.031 1 95.5 81 GLN A O 1
ATOM 673 N N . GLY A 1 82 ? 13.773 21.938 10.922 1 97.06 82 GLY A N 1
ATOM 674 C CA . GLY A 1 82 ? 13.203 22.922 11.828 1 97.06 82 GLY A CA 1
ATOM 675 C C . GLY A 1 82 ? 11.695 22.828 11.938 1 97.06 82 GLY A C 1
ATOM 676 O O . GLY A 1 82 ? 11.031 23.781 12.352 1 97.06 82 GLY A O 1
ATOM 677 N N . LEU A 1 83 ? 11.078 21.719 11.578 1 97.5 83 LEU A N 1
ATOM 678 C CA . LEU A 1 83 ? 9.625 21.594 11.547 1 97.5 83 LEU A CA 1
ATOM 679 C C . LEU A 1 83 ? 9.102 21.016 12.859 1 97.5 83 LEU A C 1
ATOM 681 O O . LEU A 1 83 ? 7.934 21.219 13.211 1 97.5 83 LEU A O 1
ATOM 685 N N . ILE A 1 84 ? 9.961 20.312 13.531 1 98.25 84 ILE A N 1
ATOM 686 C CA . ILE A 1 84 ? 9.586 19.75 14.828 1 98.25 84 ILE A CA 1
ATOM 687 C C . ILE A 1 84 ? 10.734 19.922 15.812 1 98.25 84 ILE A C 1
ATOM 689 O O . ILE A 1 84 ? 11.852 20.266 15.422 1 98.25 84 ILE A O 1
ATOM 693 N N . THR A 1 85 ? 10.438 19.75 17.094 1 97.62 85 THR A N 1
ATOM 694 C CA . THR A 1 85 ? 11.422 19.625 18.156 1 97.62 85 THR A CA 1
ATOM 695 C C . THR A 1 85 ? 11.148 18.375 19 1 97.62 85 THR A C 1
ATOM 697 O O . THR A 1 85 ? 10.023 17.875 19.016 1 97.62 85 THR A O 1
ATOM 700 N N . ARG A 1 86 ? 12.156 17.828 19.469 1 95.62 86 ARG A N 1
ATOM 701 C CA . ARG A 1 86 ? 12.039 16.719 20.406 1 95.62 86 ARG A CA 1
ATOM 702 C C . ARG A 1 86 ? 12.656 17.062 21.766 1 95.62 86 ARG A C 1
ATOM 704 O O . ARG A 1 86 ? 13.766 17.594 21.828 1 95.62 86 ARG A O 1
ATOM 711 N N . HIS A 1 87 ? 11.93 16.828 22.766 1 94.31 87 HIS A N 1
ATOM 712 C CA . HIS A 1 87 ? 12.422 17.125 24.094 1 94.31 87 HIS A CA 1
ATOM 713 C C . HIS A 1 87 ? 12.062 16.031 25.094 1 94.31 87 HIS A C 1
ATOM 715 O O . HIS A 1 87 ? 11.133 15.25 24.844 1 94.31 87 HIS A O 1
ATOM 721 N N . SER A 1 88 ? 12.836 15.977 26.172 1 91.81 88 SER A N 1
ATOM 722 C CA . SER A 1 88 ? 12.578 14.961 27.188 1 91.81 88 SER A CA 1
ATOM 723 C C . SER A 1 88 ? 11.344 15.305 28.016 1 91.81 88 SER A C 1
ATOM 725 O O . SER A 1 88 ? 11.078 16.484 28.281 1 91.81 88 SER A O 1
ATOM 727 N N . CYS A 1 89 ? 10.609 14.195 28.328 1 83.81 89 CYS A N 1
ATOM 728 C CA . CYS A 1 89 ? 9.438 14.359 29.188 1 83.81 89 CYS A CA 1
ATOM 729 C C . CYS A 1 89 ? 9.859 14.555 30.641 1 83.81 89 CYS A C 1
ATOM 731 O O . CYS A 1 89 ? 10.797 13.906 31.109 1 83.81 89 CYS A O 1
ATOM 733 N N . GLU A 1 90 ? 9.242 15.477 31.234 1 81.62 90 GLU A N 1
ATOM 734 C CA . GLU A 1 90 ? 9.562 15.773 32.625 1 81.62 90 GLU A CA 1
ATOM 735 C C . GLU A 1 90 ? 9.297 14.578 33.531 1 81.62 90 GLU A C 1
ATOM 737 O O . GLU A 1 90 ? 10.062 14.305 34.469 1 81.62 90 GLU A O 1
ATOM 742 N N . HIS A 1 91 ? 8.32 13.883 33.25 1 84.62 91 HIS A N 1
ATOM 743 C CA . HIS A 1 91 ? 7.871 12.805 34.125 1 84.62 91 HIS A CA 1
ATOM 744 C C . HIS A 1 91 ? 8.539 11.484 33.781 1 84.62 91 HIS A C 1
ATOM 746 O O . HIS A 1 91 ? 8.57 10.547 34.562 1 84.62 91 HIS A O 1
ATOM 752 N N . ASP A 1 92 ? 8.891 11.328 32.594 1 79 92 ASP A N 1
ATOM 753 C CA . ASP A 1 92 ? 9.602 10.156 32.094 1 79 92 ASP A CA 1
ATOM 754 C C . ASP A 1 92 ? 10.758 10.562 31.203 1 79 92 ASP A C 1
ATOM 756 O O . ASP A 1 92 ? 10.57 10.773 30 1 79 92 ASP A O 1
ATOM 760 N N . LYS A 1 93 ? 11.945 10.594 31.75 1 78.44 93 LYS A N 1
ATOM 761 C CA . LYS A 1 93 ? 13.117 11.109 31.047 1 78.44 93 LYS A CA 1
ATOM 762 C C . LYS A 1 93 ? 13.461 10.234 29.844 1 78.44 93 LYS A C 1
ATOM 764 O O . LYS A 1 93 ? 14.148 10.68 28.922 1 78.44 93 LYS A O 1
ATOM 769 N N . ARG A 1 94 ? 12.906 9.062 29.828 1 76.38 94 ARG A N 1
ATOM 770 C CA . ARG A 1 94 ? 13.195 8.164 28.719 1 76.38 94 ARG A CA 1
ATOM 771 C C . ARG A 1 94 ? 12.281 8.453 27.516 1 76.38 94 ARG A C 1
ATOM 773 O O . ARG A 1 94 ? 12.602 8.094 26.391 1 76.38 94 ARG A O 1
ATOM 780 N N . ALA A 1 95 ? 11.25 9.117 27.875 1 86.69 95 ALA A N 1
ATOM 781 C CA . ALA A 1 95 ? 10.297 9.438 26.812 1 86.69 95 ALA A CA 1
ATOM 782 C C . ALA A 1 95 ? 10.641 10.773 26.156 1 86.69 95 ALA A C 1
ATOM 784 O O . ALA A 1 95 ? 10.906 11.758 26.859 1 86.69 95 ALA A O 1
ATOM 785 N N . ARG A 1 96 ? 10.766 10.719 24.844 1 93.38 96 ARG A N 1
ATOM 786 C CA . ARG A 1 96 ? 10.961 11.961 24.094 1 93.38 96 ARG A CA 1
ATOM 787 C C . ARG A 1 96 ? 9.656 12.422 23.453 1 93.38 96 ARG A C 1
ATOM 789 O O . ARG A 1 96 ? 8.984 11.641 22.766 1 93.38 96 ARG A O 1
ATOM 796 N N . ILE A 1 97 ? 9.352 13.664 23.734 1 96.25 97 ILE A N 1
ATOM 797 C CA . ILE A 1 97 ? 8.102 14.242 23.25 1 96.25 97 ILE A CA 1
ATOM 798 C C . ILE A 1 97 ? 8.367 15.023 21.953 1 96.25 97 ILE A C 1
ATOM 800 O O . ILE A 1 97 ? 9.297 15.828 21.891 1 96.25 97 ILE A O 1
ATOM 804 N N . VAL A 1 98 ? 7.594 14.742 20.938 1 97.44 98 VAL A N 1
ATOM 805 C CA . VAL A 1 98 ? 7.688 15.414 19.641 1 97.44 98 VAL A CA 1
ATOM 806 C C . VAL A 1 98 ? 6.688 16.562 19.578 1 97.44 98 VAL A C 1
ATOM 808 O O . VAL A 1 98 ? 5.504 16.391 19.859 1 97.44 98 VAL A O 1
ATOM 811 N N . SER A 1 99 ? 7.195 17.719 19.234 1 97.25 99 SER A N 1
ATOM 812 C CA . SER A 1 99 ? 6.352 18.906 19.141 1 97.25 99 SER A CA 1
ATOM 813 C C . SER A 1 99 ? 6.602 19.672 17.844 1 97.25 99 SER A C 1
ATOM 815 O O . SER A 1 99 ? 7.73 19.719 17.359 1 97.25 99 SER A O 1
ATOM 817 N N . MET A 1 100 ? 5.523 20.25 17.406 1 96.62 100 MET A N 1
ATOM 818 C CA . MET A 1 100 ? 5.645 21.062 16.203 1 96.62 100 MET A CA 1
ATOM 819 C C . MET A 1 100 ? 6.215 22.438 16.531 1 96.62 100 MET A C 1
ATOM 821 O O . MET A 1 100 ? 5.836 23.047 17.531 1 96.62 100 MET A O 1
ATOM 825 N N . THR A 1 101 ? 7.078 22.938 15.656 1 97.69 101 THR A N 1
ATOM 826 C CA . THR A 1 101 ? 7.547 24.312 15.758 1 97.69 101 THR A CA 1
ATOM 827 C C . THR A 1 101 ? 6.586 25.266 15.055 1 97.69 101 THR A C 1
ATOM 829 O O . THR A 1 101 ? 5.625 24.828 14.422 1 97.69 101 THR A O 1
ATOM 832 N N . ALA A 1 102 ? 6.863 26.625 15.156 1 96.75 102 ALA A N 1
ATOM 833 C CA . ALA A 1 102 ? 6.07 27.609 14.43 1 96.75 102 ALA A CA 1
ATOM 834 C C . ALA A 1 102 ? 6.176 27.406 12.922 1 96.75 102 ALA A C 1
ATOM 836 O O . ALA A 1 102 ? 5.184 27.516 12.203 1 96.75 102 ALA A O 1
ATOM 837 N N . GLN A 1 103 ? 7.375 27.094 12.516 1 96.56 103 GLN A N 1
ATOM 838 C CA . GLN A 1 103 ? 7.594 26.797 11.102 1 96.56 103 GLN A CA 1
ATOM 839 C C . GLN A 1 103 ? 6.848 25.531 10.68 1 96.56 103 GLN A C 1
ATOM 841 O O . GLN A 1 103 ? 6.266 25.484 9.602 1 96.56 103 GLN A O 1
ATOM 846 N N . GLY A 1 104 ? 6.875 24.516 11.531 1 96.56 104 GLY A N 1
ATOM 847 C CA . GLY A 1 104 ? 6.133 23.297 11.281 1 96.56 104 GLY A CA 1
ATOM 848 C C . GLY A 1 104 ? 4.637 23.516 11.141 1 96.56 104 GLY A C 1
ATOM 849 O O . GLY A 1 104 ? 3.994 22.922 10.281 1 96.56 104 GLY A O 1
ATOM 850 N N . GLU A 1 105 ? 4.129 24.422 11.938 1 95.31 105 GLU A N 1
ATOM 851 C CA . GLU A 1 105 ? 2.707 24.75 11.898 1 95.31 105 GLU A CA 1
ATOM 852 C C . GLU A 1 105 ? 2.332 25.406 10.57 1 95.31 105 GLU A C 1
ATOM 854 O O . GLU A 1 105 ? 1.252 25.156 10.031 1 95.31 105 GLU A O 1
ATOM 859 N N . GLU A 1 106 ? 3.172 26.234 10.078 1 95.06 106 GLU A N 1
ATOM 860 C CA . GLU A 1 106 ? 2.928 26.875 8.789 1 95.06 106 GLU A CA 1
ATOM 861 C C . GLU A 1 106 ? 2.914 25.859 7.656 1 95.06 106 GLU A C 1
ATOM 863 O O . GLU A 1 106 ? 2.033 25.891 6.797 1 95.06 106 GLU A O 1
ATOM 868 N N . VAL A 1 107 ? 3.838 24.984 7.723 1 95.31 107 VAL A N 1
ATOM 869 C CA . VAL A 1 107 ? 3.965 23.969 6.684 1 95.31 107 VAL A CA 1
ATOM 870 C C . VAL A 1 107 ? 2.76 23.031 6.727 1 95.31 107 VAL A C 1
ATOM 872 O O . VAL A 1 107 ? 2.197 22.688 5.688 1 95.31 107 VAL A O 1
ATOM 875 N N . ILE A 1 108 ? 2.312 22.656 7.902 1 94 108 ILE A N 1
ATOM 876 C CA . ILE A 1 108 ? 1.224 21.703 8.039 1 94 108 ILE A CA 1
ATOM 877 C C . ILE A 1 108 ? -0.081 22.328 7.547 1 94 108 ILE A C 1
ATOM 879 O O . ILE A 1 108 ? -0.929 21.625 6.98 1 94 108 ILE A O 1
ATOM 883 N N . ARG A 1 109 ? -0.253 23.625 7.758 1 92.38 109 ARG A N 1
ATOM 884 C CA . ARG A 1 109 ? -1.441 24.281 7.242 1 92.38 109 ARG A CA 1
ATOM 885 C C . ARG A 1 109 ? -1.488 24.219 5.719 1 92.38 109 ARG A C 1
ATOM 887 O O . ARG A 1 109 ? -2.537 23.922 5.137 1 92.38 109 ARG A O 1
ATOM 894 N N . SER A 1 110 ? -0.345 24.5 5.129 1 94.19 110 SER A N 1
ATOM 895 C CA . SER A 1 110 ? -0.241 24.375 3.678 1 94.19 110 SER A CA 1
ATOM 896 C C . SER A 1 110 ? -0.466 22.938 3.227 1 94.19 110 SER A C 1
ATOM 898 O O . SER A 1 110 ? -1.141 22.688 2.225 1 94.19 110 SER A O 1
ATOM 900 N N . MET A 1 111 ? 0.047 22.047 3.93 1 94.19 111 MET A N 1
ATOM 901 C CA . MET A 1 111 ? -0.091 20.625 3.639 1 94.19 111 MET A CA 1
ATOM 902 C C . MET A 1 111 ? -1.553 20.188 3.713 1 94.19 111 MET A C 1
ATOM 904 O O . MET A 1 111 ? -2.033 19.453 2.846 1 94.19 111 MET A O 1
ATOM 908 N N . GLU A 1 112 ? -2.23 20.641 4.738 1 90.25 112 GLU A N 1
ATOM 909 C CA . GLU A 1 112 ? -3.635 20.281 4.926 1 90.25 112 GLU A CA 1
ATOM 910 C C . GLU A 1 112 ? -4.473 20.719 3.725 1 90.25 112 GLU A C 1
ATOM 912 O O . GLU A 1 112 ? -5.293 19.953 3.223 1 90.25 112 GLU A O 1
ATOM 917 N N . ALA A 1 113 ? -4.289 21.922 3.262 1 92.69 113 ALA A N 1
ATOM 918 C CA . ALA A 1 113 ? -5.016 22.422 2.104 1 92.69 113 ALA A CA 1
ATOM 919 C C . ALA A 1 113 ? -4.766 21.562 0.873 1 92.69 113 ALA A C 1
ATOM 921 O O . ALA A 1 113 ? -5.691 21.266 0.114 1 92.69 113 ALA A O 1
ATOM 922 N N . ARG A 1 114 ? -3.576 21.109 0.712 1 93.19 114 ARG A N 1
ATOM 923 C CA . ARG A 1 114 ? -3.191 20.328 -0.451 1 93.19 114 ARG A CA 1
ATOM 924 C C . ARG A 1 114 ? -3.74 18.906 -0.352 1 93.19 114 ARG A C 1
ATOM 926 O O . ARG A 1 114 ? -4.164 18.328 -1.354 1 93.19 114 ARG A O 1
ATOM 933 N N . ILE A 1 115 ? -3.736 18.375 0.846 1 91.75 115 ILE A N 1
ATOM 934 C CA . ILE A 1 115 ? -4.262 17.031 1.056 1 91.75 115 ILE A CA 1
ATOM 935 C C . ILE A 1 115 ? -5.766 17.016 0.793 1 91.75 115 ILE A C 1
ATOM 937 O O . ILE A 1 115 ? -6.293 16.062 0.229 1 91.75 115 ILE A O 1
ATOM 941 N N . ILE A 1 116 ? -6.438 18.062 1.199 1 90.62 116 ILE A N 1
ATOM 942 C CA . ILE A 1 116 ? -7.867 18.188 0.944 1 90.62 116 ILE A CA 1
ATOM 943 C C . ILE A 1 116 ? -8.117 18.25 -0.561 1 90.62 116 ILE A C 1
ATOM 945 O O . ILE A 1 116 ? -9.062 17.625 -1.062 1 90.62 116 ILE A O 1
ATOM 949 N N . GLN A 1 117 ? -7.281 18.922 -1.283 1 93 117 GLN A N 1
ATOM 950 C CA . GLN A 1 117 ? -7.387 19.016 -2.736 1 93 117 GLN A CA 1
ATOM 951 C C . GLN A 1 117 ? -7.164 17.656 -3.385 1 93 117 GLN A C 1
ATOM 953 O O . GLN A 1 117 ? -7.859 17.297 -4.336 1 93 117 GLN A O 1
ATOM 958 N N . VAL A 1 118 ? -6.191 16.922 -2.93 1 94.69 118 VAL A N 1
ATOM 959 C CA . VAL A 1 118 ? -5.922 15.57 -3.434 1 94.69 118 VAL A CA 1
ATOM 960 C C . VAL A 1 118 ? -7.168 14.703 -3.285 1 94.69 118 VAL A C 1
ATOM 962 O O . VAL A 1 118 ? -7.586 14.039 -4.234 1 94.69 118 VAL A O 1
ATOM 965 N N . ARG A 1 119 ? -7.75 14.695 -2.078 1 94.38 119 ARG A N 1
ATOM 966 C CA . ARG A 1 119 ? -8.945 13.906 -1.816 1 94.38 119 ARG A CA 1
ATOM 967 C C . ARG A 1 119 ? -10.078 14.297 -2.758 1 94.38 119 ARG A C 1
ATOM 969 O O . ARG A 1 119 ? -10.742 13.438 -3.344 1 94.38 119 ARG A O 1
ATOM 976 N N . ALA A 1 120 ? -10.297 15.586 -2.912 1 95.12 120 ALA A N 1
ATOM 977 C CA . ALA A 1 120 ? -11.367 16.078 -3.77 1 95.12 120 ALA A CA 1
ATOM 978 C C . ALA A 1 120 ? -11.172 15.633 -5.215 1 95.12 120 ALA A C 1
ATOM 980 O O . ALA A 1 120 ? -12.117 15.18 -5.863 1 95.12 120 ALA A O 1
ATOM 981 N N . LYS A 1 121 ? -9.914 15.695 -5.727 1 96.19 121 LYS A N 1
ATOM 982 C CA . LYS A 1 121 ? -9.594 15.32 -7.102 1 96.19 121 LYS A CA 1
ATOM 983 C C . LYS A 1 121 ? -9.781 13.82 -7.312 1 96.19 121 LYS A C 1
ATOM 985 O O . LYS A 1 121 ? -10.25 13.391 -8.367 1 96.19 121 LYS A O 1
ATOM 990 N N . LEU A 1 122 ? -9.461 13.055 -6.328 1 97.31 122 LEU A N 1
ATOM 991 C CA . LEU A 1 122 ? -9.484 11.602 -6.469 1 97.31 122 LEU A CA 1
ATOM 992 C C . LEU A 1 122 ? -10.906 11.062 -6.32 1 97.31 122 LEU A C 1
ATOM 994 O O . LEU A 1 122 ? -11.211 9.977 -6.82 1 97.31 122 LEU A O 1
ATOM 998 N N . LEU A 1 123 ? -11.773 11.828 -5.668 1 97.62 123 LEU A N 1
ATOM 999 C CA . LEU A 1 123 ? -13.109 11.32 -5.367 1 97.62 123 LEU A CA 1
ATOM 1000 C C . LEU A 1 123 ? -14.148 11.945 -6.293 1 97.62 123 LEU A C 1
ATOM 1002 O O . LEU A 1 123 ? -15.352 11.82 -6.059 1 97.62 123 LEU A O 1
ATOM 1006 N N . VAL A 1 124 ? -13.711 12.648 -7.324 1 96.56 124 VAL A N 1
ATOM 1007 C CA . VAL A 1 124 ? -14.617 13.234 -8.305 1 96.56 124 VAL A CA 1
ATOM 1008 C C . VAL A 1 124 ? -15.539 12.164 -8.875 1 96.56 124 VAL A C 1
ATOM 1010 O O . VAL A 1 124 ? -15.094 11.062 -9.203 1 96.56 124 VAL A O 1
ATOM 1013 N N . GLY A 1 125 ? -16.828 12.438 -8.922 1 96.31 125 GLY A N 1
ATOM 1014 C CA . GLY A 1 125 ? -17.781 11.539 -9.555 1 96.31 125 GLY A CA 1
ATOM 1015 C C . GLY A 1 125 ? -18.281 10.445 -8.625 1 96.31 125 GLY A C 1
ATOM 1016 O O . GLY A 1 125 ? -19 9.539 -9.055 1 96.31 125 GLY A O 1
ATOM 1017 N N . ILE A 1 126 ? -17.891 10.484 -7.371 1 96.69 126 ILE A N 1
ATOM 1018 C CA . ILE A 1 126 ? -18.344 9.5 -6.387 1 96.69 126 ILE A CA 1
ATOM 1019 C C . ILE A 1 126 ? -19.297 10.172 -5.398 1 96.69 126 ILE A C 1
ATOM 1021 O O . ILE A 1 126 ? -18.922 11.109 -4.703 1 96.69 126 ILE A O 1
ATOM 1025 N N . ASP A 1 127 ? -20.469 9.641 -5.336 1 95.12 127 ASP A N 1
ATOM 1026 C CA . ASP A 1 127 ? -21.5 10.211 -4.465 1 95.12 127 ASP A CA 1
ATOM 1027 C C . ASP A 1 127 ? -21.172 9.969 -2.994 1 95.12 127 ASP A C 1
ATOM 1029 O O . ASP A 1 127 ? -20.609 8.922 -2.641 1 95.12 127 ASP A O 1
ATOM 1033 N N . PRO A 1 128 ? -21.625 10.859 -2.121 1 94.75 128 PRO A N 1
ATOM 1034 C CA . PRO A 1 128 ? -21.328 10.734 -0.692 1 94.75 128 PRO A CA 1
ATOM 1035 C C . PRO A 1 128 ? -21.828 9.422 -0.095 1 94.75 128 PRO A C 1
ATOM 1037 O O . PRO A 1 128 ? -21.172 8.836 0.768 1 94.75 128 PRO A O 1
ATOM 1040 N N . ASP A 1 129 ? -22.906 8.984 -0.591 1 94.81 129 ASP A N 1
ATOM 1041 C CA . ASP A 1 129 ? -23.438 7.727 -0.087 1 94.81 129 ASP A CA 1
ATOM 1042 C C . ASP A 1 129 ? -22.594 6.543 -0.54 1 94.81 129 ASP A C 1
ATOM 1044 O O . ASP A 1 129 ? -22.344 5.613 0.234 1 94.81 129 ASP A O 1
ATOM 1048 N N . GLU A 1 130 ? -22.156 6.594 -1.78 1 94.62 130 GLU A N 1
ATOM 1049 C CA . GLU A 1 130 ? -21.25 5.574 -2.301 1 94.62 130 GLU A CA 1
ATOM 1050 C C . GLU A 1 130 ? -19.938 5.547 -1.521 1 94.62 130 GLU A C 1
ATOM 1052 O O . GLU A 1 130 ? -19.422 4.473 -1.206 1 94.62 130 GLU A O 1
ATOM 1057 N N . LEU A 1 131 ? -19.531 6.719 -1.192 1 95.62 131 LEU A N 1
ATOM 1058 C CA . LEU A 1 131 ? -18.281 6.832 -0.458 1 95.62 131 LEU A CA 1
ATOM 1059 C C . LEU A 1 131 ? -18.422 6.273 0.953 1 95.62 131 LEU A C 1
ATOM 1061 O O . LEU A 1 131 ? -17.516 5.59 1.45 1 95.62 131 LEU A O 1
ATOM 1065 N N . ALA A 1 132 ? -19.516 6.559 1.584 1 95.12 132 ALA A N 1
ATOM 1066 C CA . ALA A 1 132 ? -19.766 6.051 2.93 1 95.12 132 ALA A CA 1
ATOM 1067 C C . ALA A 1 132 ? -19.781 4.523 2.943 1 95.12 132 ALA A C 1
ATOM 1069 O O . ALA A 1 132 ? -19.219 3.896 3.84 1 95.12 132 ALA A O 1
ATOM 1070 N N . HIS A 1 133 ? -20.422 3.924 1.952 1 95.44 133 HIS A N 1
ATOM 1071 C CA . HIS A 1 133 ? -20.438 2.471 1.814 1 95.44 133 HIS A CA 1
ATOM 1072 C C . HIS A 1 133 ? -19.047 1.917 1.559 1 95.44 133 HIS A C 1
ATOM 1074 O O . HIS A 1 133 ? -18.672 0.883 2.117 1 95.44 133 HIS A O 1
ATOM 1080 N N . PHE A 1 134 ? -18.375 2.611 0.701 1 97.44 134 PHE A N 1
ATOM 1081 C CA . PHE A 1 134 ? -17 2.244 0.384 1 97.44 134 PHE A CA 1
ATOM 1082 C C . PHE A 1 134 ? -16.156 2.207 1.646 1 97.44 134 PHE A C 1
ATOM 1084 O O . PHE A 1 134 ? -15.453 1.225 1.899 1 97.44 134 PHE A O 1
ATOM 1091 N N . GLU A 1 135 ? -16.219 3.211 2.473 1 95.94 135 GLU A N 1
ATOM 1092 C CA . GLU A 1 135 ? -15.453 3.314 3.709 1 95.94 135 GLU A CA 1
ATOM 1093 C C . GLU A 1 135 ? -15.875 2.244 4.711 1 95.94 135 GLU A C 1
ATOM 1095 O O . GLU A 1 135 ? -15.047 1.729 5.465 1 95.94 135 GLU A O 1
ATOM 1100 N N . ALA A 1 136 ? -17.125 1.909 4.723 1 96 136 ALA A N 1
ATOM 1101 C CA . ALA A 1 136 ? -17.625 0.863 5.613 1 96 136 ALA A CA 1
ATOM 1102 C C . ALA A 1 136 ? -17.031 -0.494 5.25 1 96 136 ALA A C 1
ATOM 1104 O O . ALA A 1 136 ? -16.688 -1.283 6.133 1 96 136 ALA A O 1
ATOM 1105 N N . VAL A 1 137 ? -16.938 -0.772 3.984 1 97.62 137 VAL A N 1
ATOM 1106 C CA . VAL A 1 137 ? -16.375 -2.035 3.518 1 97.62 137 VAL A CA 1
ATOM 1107 C C . VAL A 1 137 ? -14.891 -2.104 3.873 1 97.62 137 VAL A C 1
ATOM 1109 O O . VAL A 1 137 ? -14.391 -3.154 4.281 1 97.62 137 VAL A O 1
ATOM 1112 N N . ILE A 1 138 ? -14.156 -0.939 3.734 1 97.56 138 ILE A N 1
ATOM 1113 C CA . ILE A 1 138 ? -12.758 -0.877 4.141 1 97.56 138 ILE A CA 1
ATOM 1114 C C . ILE A 1 138 ? -12.625 -1.297 5.602 1 97.56 138 ILE A C 1
ATOM 1116 O O . ILE A 1 138 ? -11.789 -2.139 5.938 1 97.56 138 ILE A O 1
ATOM 1120 N N . THR A 1 139 ? -13.492 -0.765 6.426 1 96.25 139 THR A N 1
ATOM 1121 C CA . THR A 1 139 ? -13.445 -1.042 7.855 1 96.25 139 THR A CA 1
ATOM 1122 C C . THR A 1 139 ? -13.688 -2.523 8.125 1 96.25 139 THR A C 1
ATOM 1124 O O . THR A 1 139 ? -12.969 -3.143 8.914 1 96.25 139 THR A O 1
ATOM 1127 N N . ARG A 1 140 ? -14.625 -3.107 7.461 1 97.44 140 ARG A N 1
ATOM 1128 C CA . ARG A 1 140 ? -14.969 -4.512 7.66 1 97.44 140 ARG A CA 1
ATOM 1129 C C . ARG A 1 140 ? -13.812 -5.418 7.242 1 97.44 140 ARG A C 1
ATOM 1131 O O . ARG A 1 140 ? -13.477 -6.371 7.949 1 97.44 140 ARG A O 1
ATOM 1138 N N . ILE A 1 141 ? -13.219 -5.129 6.109 1 97.94 141 ILE A N 1
ATOM 1139 C CA . ILE A 1 141 ? -12.117 -5.953 5.637 1 97.94 141 ILE A CA 1
ATOM 1140 C C . ILE A 1 141 ? -10.938 -5.84 6.602 1 97.94 141 ILE A C 1
ATOM 1142 O O . ILE A 1 141 ? -10.289 -6.84 6.922 1 97.94 141 ILE A O 1
ATOM 1146 N N . CYS A 1 142 ? -10.641 -4.617 7.062 1 96.88 142 CYS A N 1
ATOM 1147 C CA . CYS A 1 142 ? -9.562 -4.426 8.023 1 96.88 142 CYS A CA 1
ATOM 1148 C C . CYS A 1 142 ? -9.82 -5.207 9.305 1 96.88 142 CYS A C 1
ATOM 1150 O O . CYS A 1 142 ? -8.914 -5.828 9.859 1 96.88 142 CYS A O 1
ATOM 1152 N N . ASP A 1 143 ? -11.039 -5.195 9.766 1 96.75 143 ASP A N 1
ATOM 1153 C CA . ASP A 1 143 ? -11.414 -5.938 10.961 1 96.75 143 ASP A CA 1
ATOM 1154 C C . ASP A 1 143 ? -11.227 -7.438 10.766 1 96.75 143 ASP A C 1
ATOM 1156 O O . ASP A 1 143 ? -10.695 -8.125 11.633 1 96.75 143 ASP A O 1
ATOM 1160 N N . ASN A 1 144 ? -11.695 -7.953 9.641 1 97.5 144 ASN A N 1
ATOM 1161 C CA . ASN A 1 144 ? -11.508 -9.359 9.312 1 97.5 144 ASN A CA 1
ATOM 1162 C C . ASN A 1 144 ? -10.031 -9.742 9.297 1 97.5 144 ASN A C 1
ATOM 1164 O O . ASN A 1 144 ? -9.656 -10.812 9.781 1 97.5 144 ASN A O 1
ATOM 1168 N N . ALA A 1 145 ? -9.234 -8.852 8.688 1 97.25 145 ALA A N 1
ATOM 1169 C CA . ALA A 1 145 ? -7.805 -9.117 8.578 1 97.25 145 ALA A CA 1
ATOM 1170 C C . ALA A 1 145 ? -7.148 -9.172 9.953 1 97.25 145 ALA A C 1
ATOM 1172 O O . ALA A 1 145 ? -6.324 -10.047 10.219 1 97.25 145 ALA A O 1
ATOM 1173 N N . GLN A 1 146 ? -7.508 -8.219 10.781 1 94.25 146 GLN A N 1
ATOM 1174 C CA . GLN A 1 146 ? -6.961 -8.195 12.133 1 94.25 146 GLN A CA 1
ATOM 1175 C C . GLN A 1 146 ? -7.34 -9.461 12.898 1 94.25 146 GLN A C 1
ATOM 1177 O O . GLN A 1 146 ? -6.516 -10.023 13.617 1 94.25 146 GLN A O 1
ATOM 1182 N N . HIS A 1 147 ? -8.578 -9.891 12.711 1 94.75 147 HIS A N 1
ATOM 1183 C CA . HIS A 1 147 ? -9.047 -11.125 13.328 1 94.75 147 HIS A CA 1
ATOM 1184 C C . HIS A 1 147 ? -8.227 -12.32 12.867 1 94.75 147 HIS A C 1
ATOM 1186 O O . HIS A 1 147 ? -7.844 -13.172 1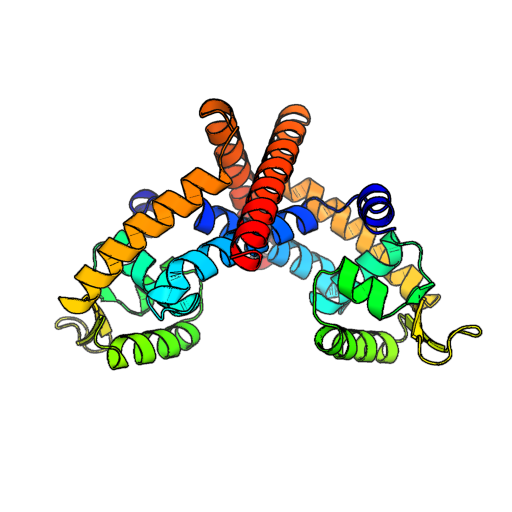3.68 1 94.75 147 HIS A O 1
ATOM 1192 N N . GLN A 1 148 ? -7.961 -12.359 11.586 1 94.5 148 GLN A N 1
ATOM 1193 C CA . GLN A 1 148 ? -7.172 -13.461 11.031 1 94.5 148 GLN A CA 1
ATOM 1194 C C . GLN A 1 148 ? -5.746 -13.438 11.57 1 94.5 148 GLN A C 1
ATOM 1196 O O . GLN A 1 148 ? -5.172 -14.492 11.867 1 94.5 148 GLN A O 1
ATOM 1201 N N . LEU A 1 149 ? -5.137 -12.305 11.719 1 93.31 149 LEU A N 1
ATOM 1202 C CA . LEU A 1 149 ? -3.768 -12.18 12.203 1 93.31 149 LEU A CA 1
ATOM 1203 C C . LEU A 1 149 ? -3.68 -12.539 13.688 1 93.31 149 LEU A C 1
ATOM 1205 O O . LEU A 1 149 ? -2.695 -13.141 14.125 1 93.31 149 LEU A O 1
ATOM 1209 N N . GLN A 1 150 ? -4.676 -12.219 14.406 1 90.56 150 GLN A N 1
ATOM 1210 C CA . GLN A 1 150 ? -4.719 -12.578 15.82 1 90.56 150 GLN A CA 1
ATOM 1211 C C . GLN A 1 150 ? -4.867 -14.086 16 1 90.56 150 GLN A C 1
ATOM 1213 O O . GLN A 1 150 ? -4.25 -14.68 16.891 1 90.56 150 GLN A O 1
ATOM 1218 N N . GLN A 1 151 ? -5.684 -14.703 15.188 1 87.62 151 GLN A N 1
ATOM 1219 C CA . GLN A 1 151 ? -5.887 -16.141 15.25 1 87.62 151 GLN A CA 1
ATOM 1220 C C . GLN A 1 151 ? -4.59 -16.891 14.953 1 87.62 151 GLN A C 1
ATOM 1222 O O . GLN A 1 151 ? -4.328 -17.953 15.539 1 87.62 151 GLN A O 1
ATOM 1227 N N . GLU A 1 152 ? -3.807 -16.391 14.07 1 82.44 152 GLU A N 1
ATOM 1228 C CA . GLU A 1 152 ? -2.545 -17.031 13.711 1 82.44 152 GLU A CA 1
ATOM 1229 C C . GLU A 1 152 ? -1.508 -16.875 14.82 1 82.44 152 GLU A C 1
ATOM 1231 O O . GLU A 1 152 ? -0.64 -17.734 14.984 1 82.44 152 GLU A O 1
ATOM 1236 N N . GLN A 1 153 ? -1.534 -15.797 15.484 1 77.94 153 GLN A N 1
ATOM 1237 C CA . GLN A 1 153 ? -0.617 -15.578 16.594 1 77.94 153 GLN A CA 1
ATOM 1238 C C . GLN A 1 153 ? -0.967 -16.469 17.781 1 77.94 153 GLN A C 1
ATOM 1240 O O . GLN A 1 153 ? -0.092 -16.828 18.578 1 77.94 153 GLN A O 1
ATOM 1245 N N . ASP A 1 154 ? -2.246 -16.719 17.953 1 75.81 154 ASP A N 1
ATOM 1246 C CA . ASP A 1 154 ? -2.715 -17.547 19.078 1 75.81 154 ASP A CA 1
ATOM 1247 C C . ASP A 1 154 ? -2.441 -19.031 18.812 1 75.81 154 ASP A C 1
ATOM 1249 O O . ASP A 1 154 ? -2.42 -19.828 19.75 1 75.81 154 ASP A O 1
ATOM 1253 N N . LYS A 1 155 ? -2.17 -19.5 17.641 1 66 155 LYS A N 1
ATOM 1254 C CA . LYS A 1 155 ? -1.823 -20.891 17.359 1 66 155 LYS A CA 1
ATOM 1255 C C . LYS A 1 155 ? -0.338 -21.141 17.609 1 66 155 LYS A C 1
ATOM 1257 O O . LYS A 1 155 ? 0.487 -20.234 17.438 1 66 155 LYS A O 1
ATOM 1262 N N . MET B 1 1 ? -7.234 2.812 26.297 1 29.44 1 MET B N 1
ATOM 1263 C CA . MET B 1 1 ? -6.375 3.879 25.797 1 29.44 1 MET B CA 1
ATOM 1264 C C . MET B 1 1 ? -6.082 3.688 24.312 1 29.44 1 MET B C 1
ATOM 1266 O O . MET B 1 1 ? -5.723 4.641 23.609 1 29.44 1 MET B O 1
ATOM 1270 N N . HIS B 1 2 ? -6.066 2.439 23.875 1 36.19 2 HIS B N 1
ATOM 1271 C CA . HIS B 1 2 ? -5.797 1.981 22.531 1 36.19 2 HIS B CA 1
ATOM 1272 C C . HIS B 1 2 ? -6.93 2.371 21.578 1 36.19 2 HIS B C 1
ATOM 1274 O O . HIS B 1 2 ? -6.68 2.791 20.438 1 36.19 2 HIS B O 1
ATOM 1280 N N . ARG B 1 3 ? -8.117 2.168 22.031 1 37.75 3 ARG B N 1
ATOM 1281 C CA . ARG B 1 3 ? -9.406 2.426 21.391 1 37.75 3 ARG B CA 1
ATOM 1282 C C . ARG B 1 3 ? -9.602 3.918 21.156 1 37.75 3 ARG B C 1
ATOM 1284 O O . ARG B 1 3 ? -10.281 4.312 20.203 1 37.75 3 ARG B O 1
ATOM 1291 N N . TYR B 1 4 ? -9.328 4.582 22.281 1 32.09 4 TYR B N 1
ATOM 1292 C CA . TYR B 1 4 ? -9.555 6.023 22.312 1 32.09 4 TYR B CA 1
ATOM 1293 C C . TYR B 1 4 ? -8.797 6.723 21.188 1 32.09 4 TYR B C 1
ATOM 1295 O O . TYR B 1 4 ? -9.336 7.613 20.531 1 32.09 4 TYR B O 1
ATOM 1303 N N . ILE B 1 5 ? -7.469 6.281 21.031 1 37.81 5 ILE B N 1
ATOM 1304 C CA . ILE B 1 5 ? -6.625 6.91 20.016 1 37.81 5 ILE B CA 1
ATOM 1305 C C . ILE B 1 5 ? -7.141 6.562 18.625 1 37.81 5 ILE B C 1
ATOM 1307 O O . ILE B 1 5 ? -6.98 7.344 17.688 1 37.81 5 ILE B O 1
ATOM 1311 N N . GLU B 1 6 ? -7.734 5.473 18.375 1 44 6 GLU B N 1
ATOM 1312 C CA . GLU B 1 6 ? -8.391 5.07 17.141 1 44 6 GLU B CA 1
ATOM 1313 C C . GLU B 1 6 ? -9.531 6.023 16.781 1 44 6 GLU B C 1
ATOM 1315 O O . GLU B 1 6 ? -9.766 6.312 15.609 1 44 6 GLU B O 1
ATOM 1320 N N . GLN B 1 7 ? -10.391 6.199 17.766 1 40.44 7 GLN B N 1
ATOM 1321 C CA . GLN B 1 7 ? -11.602 7.02 17.719 1 40.44 7 GLN B CA 1
ATOM 1322 C C . GLN B 1 7 ? -11.273 8.445 17.281 1 40.44 7 GLN B C 1
ATOM 1324 O O . GLN B 1 7 ? -12.055 9.07 16.562 1 40.44 7 GLN B O 1
ATOM 1329 N N . LEU B 1 8 ? -10.359 9.125 18.203 1 40.88 8 LEU B N 1
ATOM 1330 C CA . LEU B 1 8 ? -10.188 10.562 18.062 1 40.88 8 LEU B CA 1
ATOM 1331 C C . LEU B 1 8 ? -9.656 10.914 16.672 1 40.88 8 LEU B C 1
ATOM 1333 O O . LEU B 1 8 ? -9.789 12.047 16.219 1 40.88 8 LEU B O 1
ATOM 1337 N N . THR B 1 9 ? -8.562 10.148 16.078 1 50.12 9 THR B N 1
ATOM 1338 C CA . THR B 1 9 ? -7.84 10.688 14.93 1 50.12 9 THR B CA 1
ATOM 1339 C C . THR B 1 9 ? -8.398 10.141 13.625 1 50.12 9 THR B C 1
ATOM 1341 O O . THR B 1 9 ? -8.383 8.93 13.398 1 50.12 9 THR B O 1
ATOM 1344 N N . GLU B 1 10 ? -9.586 10.758 13.266 1 57.94 10 GLU B N 1
ATOM 1345 C CA . GLU B 1 10 ? -10.188 10.57 11.945 1 57.94 10 GLU B CA 1
ATOM 1346 C C . GLU B 1 10 ? -9.117 10.305 10.891 1 57.94 10 GLU B C 1
ATOM 1348 O O . GLU B 1 10 ? -8.406 11.211 10.477 1 57.94 10 GLU B O 1
ATOM 1353 N N . THR B 1 11 ? -8.82 9.086 10.859 1 72.56 11 THR B N 1
ATOM 1354 C CA . THR B 1 11 ? -7.859 8.711 9.828 1 72.56 11 THR B CA 1
ATOM 1355 C C . THR B 1 11 ? -8.383 9.078 8.445 1 72.56 11 THR B C 1
ATOM 1357 O O . THR B 1 11 ? -9.578 8.945 8.164 1 72.56 11 THR B O 1
ATOM 1360 N N . SER B 1 12 ? -7.562 9.672 7.738 1 85.56 12 SER B N 1
ATOM 1361 C CA . SER B 1 12 ? -7.914 10.031 6.367 1 85.56 12 SER B CA 1
ATOM 1362 C C . SER B 1 12 ? -8.18 8.789 5.523 1 85.56 12 SER B C 1
ATOM 1364 O O . SER B 1 12 ? -7.781 7.684 5.887 1 85.56 12 SER B O 1
ATOM 1366 N N . LEU B 1 13 ? -8.969 8.898 4.559 1 91.62 13 LEU B N 1
ATOM 1367 C CA . LEU B 1 13 ? -9.234 7.793 3.646 1 91.62 13 LEU B CA 1
ATOM 1368 C C . LEU B 1 13 ? -7.941 7.227 3.08 1 91.62 13 LEU B C 1
ATOM 1370 O O . LEU B 1 13 ? -7.793 6.008 2.957 1 91.62 13 LEU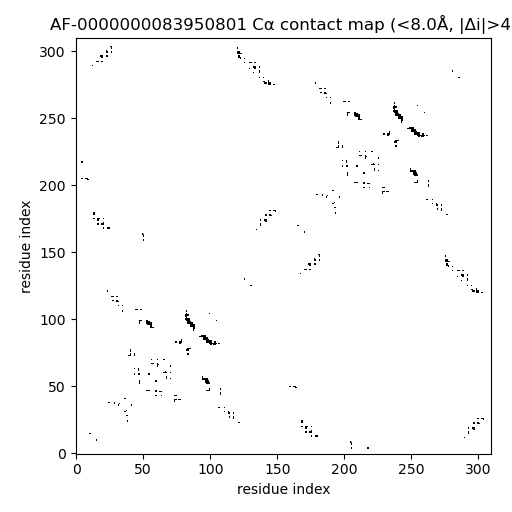 B O 1
ATOM 1374 N N . GLY B 1 14 ? -6.984 8.156 2.801 1 92.12 14 GLY B N 1
ATOM 1375 C CA . GLY B 1 14 ? -5.68 7.703 2.348 1 92.12 14 GLY B CA 1
ATOM 1376 C C . GLY B 1 14 ? -4.988 6.781 3.336 1 92.12 14 GLY B C 1
ATOM 1377 O O . GLY B 1 14 ? -4.41 5.766 2.945 1 92.12 14 GLY B O 1
ATOM 1378 N N . GLU B 1 15 ? -5.062 7.082 4.586 1 90.31 15 GLU B N 1
ATOM 1379 C CA . GLU B 1 15 ? -4.477 6.262 5.641 1 90.31 15 GLU B CA 1
ATOM 1380 C C . GLU B 1 15 ? -5.188 4.914 5.754 1 90.31 15 GLU B C 1
ATOM 1382 O O . GLU B 1 15 ? -4.543 3.881 5.938 1 90.31 15 GLU B O 1
ATOM 1387 N N . ARG B 1 16 ? -6.504 4.91 5.66 1 92.81 16 ARG B N 1
ATOM 1388 C CA . ARG B 1 16 ? -7.285 3.682 5.773 1 92.81 16 ARG B CA 1
ATOM 1389 C C . ARG B 1 16 ? -7.02 2.75 4.594 1 92.81 16 ARG B C 1
ATOM 1391 O O . ARG B 1 16 ? -7 1.528 4.758 1 92.81 16 ARG B O 1
ATOM 1398 N N . LEU B 1 17 ? -6.84 3.32 3.426 1 95.44 17 LEU B N 1
ATOM 1399 C CA . LEU B 1 17 ? -6.469 2.535 2.254 1 95.44 17 LEU B CA 1
ATOM 1400 C C . LEU B 1 17 ? -5.105 1.883 2.443 1 95.44 17 LEU B C 1
ATOM 1402 O O . LEU B 1 17 ? -4.914 0.716 2.092 1 95.44 17 LEU B O 1
ATOM 1406 N N . GLY B 1 18 ? -4.195 2.656 2.973 1 94.38 18 GLY B N 1
ATOM 1407 C CA . GLY B 1 18 ? -2.889 2.104 3.291 1 94.38 18 GLY B CA 1
ATOM 1408 C C . GLY B 1 18 ? -2.949 0.965 4.293 1 94.38 18 GLY B C 1
ATOM 1409 O O . GLY B 1 18 ? -2.291 -0.061 4.113 1 94.38 18 GLY B O 1
ATOM 1410 N N . ARG B 1 19 ? -3.693 1.153 5.289 1 93 19 ARG B N 1
ATOM 1411 C CA . ARG B 1 19 ? -3.871 0.12 6.305 1 93 19 ARG B CA 1
ATOM 1412 C C . ARG B 1 19 ? -4.496 -1.135 5.707 1 93 19 ARG B C 1
ATOM 1414 O O . ARG B 1 19 ? -4.043 -2.25 5.973 1 93 19 ARG B O 1
ATOM 1421 N N . LEU B 1 20 ? -5.531 -0.957 4.926 1 96.75 20 LEU B N 1
ATOM 1422 C CA . LEU B 1 20 ? -6.207 -2.074 4.277 1 96.75 20 LEU B CA 1
ATOM 1423 C C . LEU B 1 20 ? -5.23 -2.883 3.43 1 96.75 20 LEU B C 1
ATOM 1425 O O . LEU B 1 20 ? -5.18 -4.109 3.537 1 96.75 20 LEU B O 1
ATOM 1429 N N . HIS B 1 21 ? -4.496 -2.193 2.631 1 95.81 21 HIS B N 1
ATOM 1430 C CA . HIS B 1 21 ? -3.539 -2.873 1.767 1 95.81 21 HIS B CA 1
ATOM 1431 C C . HIS B 1 21 ? -2.492 -3.625 2.584 1 95.81 21 HIS B C 1
ATOM 1433 O O . HIS B 1 21 ? -2.162 -4.77 2.273 1 95.81 21 HIS B O 1
ATOM 1439 N N . ARG B 1 22 ? -1.936 -3.025 3.615 1 94 22 ARG B N 1
ATOM 1440 C CA . ARG B 1 22 ? -0.924 -3.646 4.465 1 94 22 ARG B CA 1
ATOM 1441 C C . ARG B 1 22 ? -1.472 -4.898 5.141 1 94 22 ARG B C 1
ATOM 1443 O O . ARG B 1 22 ? -0.815 -5.941 5.156 1 94 22 ARG B O 1
ATOM 1450 N N . LEU B 1 23 ? -2.668 -4.754 5.688 1 95.56 23 LEU B N 1
ATOM 1451 C CA . LEU B 1 23 ? -3.262 -5.879 6.402 1 95.56 23 LEU B CA 1
ATOM 1452 C C . LEU B 1 23 ? -3.562 -7.031 5.449 1 95.56 23 LEU B C 1
ATOM 1454 O O . LEU B 1 23 ? -3.328 -8.195 5.781 1 95.56 23 LEU B O 1
ATOM 1458 N N . TRP B 1 24 ? -4.125 -6.715 4.258 1 96.56 24 TRP B N 1
ATOM 1459 C CA . TRP B 1 24 ? -4.355 -7.738 3.244 1 96.56 24 TRP B CA 1
ATOM 1460 C C . TRP B 1 24 ? -3.066 -8.484 2.918 1 96.56 24 TRP B C 1
ATOM 1462 O O . TRP B 1 24 ? -3.039 -9.719 2.914 1 96.56 24 TRP B O 1
ATOM 1472 N N . ARG B 1 25 ? -2.031 -7.754 2.658 1 95.06 25 ARG B N 1
ATOM 1473 C CA . ARG B 1 25 ? -0.726 -8.312 2.322 1 95.06 25 ARG B CA 1
ATOM 1474 C C . ARG B 1 25 ? -0.196 -9.188 3.457 1 95.06 25 ARG B C 1
ATOM 1476 O O . ARG B 1 25 ? 0.321 -10.281 3.219 1 95.06 25 ARG B O 1
ATOM 1483 N N . MET B 1 26 ? -0.359 -8.734 4.668 1 94.94 26 MET B N 1
ATOM 1484 C CA . MET B 1 26 ? 0.137 -9.477 5.824 1 94.94 26 MET B CA 1
ATOM 1485 C C . MET B 1 26 ? -0.57 -10.82 5.949 1 94.94 26 MET B C 1
ATOM 1487 O O . MET B 1 26 ? 0.072 -11.844 6.191 1 94.94 26 MET B O 1
ATOM 1491 N N . VAL B 1 27 ? -1.863 -10.859 5.77 1 96.12 27 VAL B N 1
ATOM 1492 C CA . VAL B 1 27 ? -2.621 -12.102 5.855 1 96.12 27 VAL B CA 1
ATOM 1493 C C . VAL B 1 27 ? -2.188 -13.047 4.738 1 96.12 27 VAL B C 1
ATOM 1495 O O . VAL B 1 27 ? -1.978 -14.242 4.977 1 96.12 27 VAL B O 1
ATOM 1498 N N . ALA B 1 28 ? -2.059 -12.492 3.535 1 95.69 28 ALA B N 1
ATOM 1499 C CA . ALA B 1 28 ? -1.63 -13.312 2.398 1 95.69 28 ALA B CA 1
ATOM 1500 C C . ALA B 1 28 ? -0.229 -13.867 2.625 1 95.69 28 ALA B C 1
ATOM 1502 O O . ALA B 1 28 ? 0.011 -15.062 2.414 1 95.69 28 ALA B O 1
ATOM 1503 N N . ASP B 1 29 ? 0.684 -13.039 3.047 1 95.38 29 ASP B N 1
ATOM 1504 C CA . ASP B 1 29 ? 2.055 -13.461 3.311 1 95.38 29 ASP B CA 1
ATOM 1505 C C . ASP B 1 29 ? 2.092 -14.57 4.363 1 95.38 29 ASP B C 1
ATOM 1507 O O . ASP B 1 29 ? 2.836 -15.539 4.223 1 95.38 29 ASP B O 1
ATOM 1511 N N . ASN B 1 30 ? 1.333 -14.336 5.352 1 94.69 30 ASN B N 1
ATOM 1512 C CA . ASN B 1 30 ? 1.274 -15.344 6.41 1 94.69 30 ASN B CA 1
ATOM 1513 C C . ASN B 1 30 ? 0.755 -16.672 5.887 1 94.69 30 ASN B C 1
ATOM 1515 O O . ASN B 1 30 ? 1.287 -17.734 6.23 1 94.69 30 ASN B O 1
ATOM 1519 N N . GLU B 1 31 ? -0.307 -16.625 5.105 1 93.5 31 GLU B N 1
ATOM 1520 C CA . GLU B 1 31 ? -0.917 -17.828 4.555 1 93.5 31 GLU B CA 1
ATOM 1521 C C . GLU B 1 31 ? 0.039 -18.547 3.611 1 93.5 31 GLU B C 1
ATOM 1523 O O . GLU B 1 31 ? -0.006 -19.766 3.488 1 93.5 31 GLU B O 1
ATOM 1528 N N . LEU B 1 32 ? 0.949 -17.812 2.963 1 94.31 32 LEU B N 1
ATOM 1529 C CA . LEU B 1 32 ? 1.812 -18.375 1.929 1 94.31 32 LEU B CA 1
ATOM 1530 C C . LEU B 1 32 ? 3.195 -18.688 2.486 1 94.31 32 LEU B C 1
ATOM 1532 O O . LEU B 1 32 ? 4.016 -19.312 1.809 1 94.31 32 LEU B O 1
ATOM 1536 N N . ALA B 1 33 ? 3.418 -18.375 3.699 1 93.06 33 ALA B N 1
ATOM 1537 C CA . ALA B 1 33 ? 4.719 -18.547 4.348 1 93.06 33 ALA B CA 1
ATOM 1538 C C . ALA B 1 33 ? 5.184 -19.984 4.277 1 93.06 33 ALA B C 1
ATOM 1540 O O . ALA B 1 33 ? 6.355 -20.266 3.994 1 93.06 33 ALA B O 1
ATOM 1541 N N . PRO B 1 34 ? 4.309 -20.938 4.449 1 92.69 34 PRO B N 1
ATOM 1542 C CA . PRO B 1 34 ? 4.738 -22.328 4.43 1 92.69 34 PRO B CA 1
ATOM 1543 C C . PRO B 1 34 ? 5.301 -22.766 3.074 1 92.69 34 PRO B C 1
ATOM 1545 O O . PRO B 1 34 ? 5.992 -23.781 2.98 1 92.69 34 PRO B O 1
ATOM 1548 N N . LEU B 1 35 ? 5.043 -21.984 2.039 1 92.38 35 LEU B N 1
ATOM 1549 C CA . LEU B 1 35 ? 5.531 -22.328 0.707 1 92.38 35 LEU B CA 1
ATOM 1550 C C . LEU B 1 35 ? 6.934 -21.766 0.483 1 92.38 35 LEU B C 1
ATOM 1552 O O . LEU B 1 35 ? 7.531 -22 -0.571 1 92.38 35 LEU B O 1
ATOM 1556 N N . GLY B 1 36 ? 7.434 -20.984 1.504 1 90.88 36 GLY B N 1
ATOM 1557 C CA . GLY B 1 36 ? 8.773 -20.422 1.408 1 90.88 36 GLY B CA 1
ATOM 1558 C C . GLY B 1 36 ? 8.859 -19.25 0.458 1 90.88 36 GLY B C 1
ATOM 1559 O O . GLY B 1 36 ? 9.922 -18.969 -0.097 1 90.88 36 GLY B O 1
ATOM 1560 N N . LEU B 1 37 ? 7.797 -18.672 0.146 1 91.94 37 LEU B N 1
ATOM 1561 C CA . LEU B 1 37 ? 7.754 -17.547 -0.794 1 91.94 37 LEU B CA 1
ATOM 1562 C C . LEU B 1 37 ? 7.559 -16.234 -0.06 1 91.94 37 LEU B C 1
ATOM 1564 O O . LEU B 1 37 ? 6.684 -16.125 0.8 1 91.94 37 LEU B O 1
ATOM 1568 N N . THR B 1 38 ? 8.422 -15.266 -0.381 1 91.12 38 THR B N 1
ATOM 1569 C CA . THR B 1 38 ? 8.242 -13.898 0.103 1 91.12 38 THR B CA 1
ATOM 1570 C C . THR B 1 38 ? 7.219 -13.148 -0.751 1 91.12 38 THR B C 1
ATOM 1572 O O . THR B 1 38 ? 6.781 -13.656 -1.786 1 91.12 38 THR B O 1
ATOM 1575 N N . HIS B 1 39 ? 6.867 -11.953 -0.368 1 93.19 39 HIS B N 1
ATOM 1576 C CA . HIS B 1 39 ? 5.844 -11.164 -1.048 1 93.19 39 HIS B CA 1
ATOM 1577 C C . HIS B 1 39 ? 6.219 -10.914 -2.504 1 93.19 39 HIS B C 1
ATOM 1579 O O . HIS B 1 39 ? 5.441 -11.211 -3.412 1 93.19 39 HIS B O 1
ATOM 1585 N N . PRO B 1 40 ? 7.477 -10.445 -2.77 1 93.62 40 PRO B N 1
ATOM 1586 C CA . PRO B 1 40 ? 7.797 -10.195 -4.176 1 93.62 40 PRO B CA 1
ATOM 1587 C C . PRO B 1 40 ? 7.824 -11.477 -5.012 1 93.62 40 PRO B C 1
ATOM 1589 O O . PRO B 1 40 ? 7.477 -11.453 -6.195 1 93.62 40 PRO B O 1
ATOM 1592 N N . ARG B 1 41 ? 8.164 -12.539 -4.379 1 94.38 41 ARG B N 1
ATOM 1593 C CA . ARG B 1 41 ? 8.297 -13.797 -5.109 1 94.38 41 ARG B CA 1
ATOM 1594 C C . ARG B 1 41 ? 6.93 -14.367 -5.477 1 94.38 41 ARG B C 1
ATOM 1596 O O . ARG B 1 41 ? 6.691 -14.734 -6.629 1 94.38 41 ARG B O 1
ATOM 1603 N N . TRP B 1 42 ? 6.027 -14.43 -4.477 1 94.06 42 TRP B N 1
ATOM 1604 C CA . TRP B 1 42 ? 4.75 -15.047 -4.82 1 94.06 42 TRP B CA 1
ATOM 1605 C C . TRP B 1 42 ? 3.922 -14.125 -5.711 1 94.06 42 TRP B C 1
ATOM 1607 O O . TRP B 1 42 ? 3.156 -14.594 -6.559 1 94.06 42 TRP B O 1
ATOM 1617 N N . THR B 1 43 ? 4.043 -12.828 -5.574 1 93.69 43 THR B N 1
ATOM 1618 C CA . THR B 1 43 ? 3.328 -11.922 -6.461 1 93.69 43 THR B CA 1
ATOM 1619 C C . THR B 1 43 ? 3.824 -12.062 -7.895 1 93.69 43 THR B C 1
ATOM 1621 O O . THR B 1 43 ? 3.031 -12.023 -8.836 1 93.69 43 THR B O 1
ATOM 1624 N N . ALA B 1 44 ? 5.102 -12.211 -8.102 1 94.5 44 ALA B N 1
ATOM 1625 C CA . ALA B 1 44 ? 5.66 -12.414 -9.438 1 94.5 44 ALA B CA 1
ATOM 1626 C C . ALA B 1 44 ? 5.156 -13.719 -10.047 1 94.5 44 ALA B C 1
ATOM 1628 O O . ALA B 1 44 ? 4.754 -13.75 -11.211 1 94.5 44 ALA B O 1
ATOM 1629 N N . LEU B 1 45 ? 5.188 -14.734 -9.281 1 94.31 45 LEU B N 1
ATOM 1630 C CA . LEU B 1 45 ? 4.707 -16.031 -9.75 1 94.31 45 LEU B CA 1
ATOM 1631 C C . LEU B 1 45 ? 3.229 -15.961 -10.117 1 94.31 45 LEU B C 1
ATOM 1633 O O . LEU B 1 45 ? 2.814 -16.484 -11.148 1 94.31 45 LEU B O 1
ATOM 1637 N N . TRP B 1 46 ? 2.541 -15.336 -9.25 1 91.81 46 TRP B N 1
ATOM 1638 C CA . TRP B 1 46 ? 1.105 -15.172 -9.453 1 91.81 46 TRP B CA 1
ATOM 1639 C C . TRP B 1 46 ? 0.82 -14.422 -10.742 1 91.81 46 TRP B C 1
ATOM 1641 O O . TRP B 1 46 ? -0.02 -14.836 -11.547 1 91.81 46 TRP B O 1
ATOM 1651 N N . LYS B 1 47 ? 1.521 -13.367 -10.945 1 92.25 47 LYS B N 1
ATOM 1652 C CA . LYS B 1 47 ? 1.343 -12.562 -12.148 1 92.25 47 LYS B CA 1
ATOM 1653 C C . LYS B 1 47 ? 1.739 -13.344 -13.398 1 92.25 47 LYS B C 1
ATOM 1655 O O . LYS B 1 47 ? 1.046 -13.289 -14.414 1 92.25 47 LYS B O 1
ATOM 1660 N N . LEU B 1 48 ? 2.807 -14.031 -13.336 1 93.56 48 LEU B N 1
ATOM 1661 C CA . LEU B 1 48 ? 3.264 -14.859 -14.453 1 93.56 48 LEU B CA 1
ATOM 1662 C C . LEU B 1 48 ? 2.186 -15.852 -14.867 1 93.56 48 LEU B C 1
ATOM 1664 O O . LEU B 1 48 ? 1.875 -15.977 -16.047 1 93.56 48 LEU B O 1
ATOM 1668 N N . ARG B 1 49 ? 1.622 -16.469 -13.875 1 91 49 ARG B N 1
ATOM 1669 C CA . ARG B 1 49 ? 0.567 -17.453 -14.125 1 91 49 ARG B CA 1
ATOM 1670 C C . ARG B 1 49 ? -0.654 -16.781 -14.758 1 91 49 ARG B C 1
ATOM 1672 O O . ARG B 1 49 ? -1.197 -17.281 -15.742 1 91 49 ARG B O 1
ATOM 1679 N N . ARG B 1 50 ? -1.064 -15.742 -14.234 1 88.38 50 ARG B N 1
ATOM 1680 C CA . ARG B 1 50 ? -2.266 -15.047 -14.688 1 88.38 50 ARG B CA 1
ATOM 1681 C C . ARG B 1 50 ? -2.092 -14.508 -16.109 1 88.38 50 ARG B C 1
ATOM 1683 O O . ARG B 1 50 ? -3.057 -14.43 -16.859 1 88.38 50 ARG B O 1
ATOM 1690 N N . MET B 1 51 ? -0.901 -14.195 -16.531 1 90.06 51 MET B N 1
ATOM 1691 C CA . MET B 1 51 ? -0.615 -13.648 -17.844 1 90.06 51 MET B CA 1
ATOM 1692 C C . MET B 1 51 ? -0.475 -14.766 -18.875 1 90.06 51 MET B C 1
ATOM 1694 O O . MET B 1 51 ? -0.398 -14.5 -20.078 1 90.06 51 MET B O 1
ATOM 1698 N N . GLY B 1 52 ? -0.399 -15.992 -18.438 1 88.06 52 GLY B N 1
ATOM 1699 C CA . GLY B 1 52 ? -0.385 -17.125 -19.359 1 88.06 52 GLY B CA 1
ATOM 1700 C C . GLY B 1 52 ? 0.99 -17.734 -19.516 1 88.06 52 GLY B C 1
ATOM 1701 O O . GLY B 1 52 ? 1.238 -18.453 -20.484 1 88.06 52 GLY B O 1
ATOM 1702 N N . ASP B 1 53 ? 1.954 -17.391 -18.75 1 89.44 53 ASP B N 1
ATOM 1703 C CA . ASP B 1 53 ? 3.299 -17.953 -18.781 1 89.44 53 ASP B CA 1
ATOM 1704 C C . ASP B 1 53 ? 4.062 -17.5 -20.016 1 89.44 53 ASP B C 1
ATOM 1706 O O . ASP B 1 53 ? 3.506 -16.812 -20.875 1 89.44 53 ASP B O 1
ATOM 1710 N N . HIS B 1 54 ? 5.359 -17.766 -20.016 1 92.5 54 HIS B N 1
ATOM 1711 C CA . HIS B 1 54 ? 6.234 -17.422 -21.125 1 92.5 54 HIS B CA 1
ATOM 1712 C C . HIS B 1 54 ? 6.145 -15.93 -21.453 1 92.5 54 HIS B C 1
ATOM 1714 O O . HIS B 1 54 ? 5.895 -15.555 -22.609 1 92.5 54 HIS B O 1
ATOM 1720 N N . ILE B 1 55 ? 6.355 -15.188 -20.484 1 93.31 55 ILE B N 1
ATOM 1721 C CA . ILE B 1 55 ? 6.238 -13.734 -20.562 1 93.31 55 ILE B CA 1
ATOM 1722 C C . ILE B 1 55 ? 7.629 -13.102 -20.5 1 93.31 55 ILE B C 1
ATOM 1724 O O . ILE B 1 55 ? 8.492 -13.555 -19.75 1 93.31 55 ILE B O 1
ATOM 1728 N N . SER B 1 56 ? 7.793 -12.07 -21.297 1 94.5 56 SER B N 1
ATOM 1729 C CA . SER B 1 56 ? 9.078 -11.391 -21.219 1 94.5 56 SER B CA 1
ATOM 1730 C C . SER B 1 56 ? 9.266 -10.711 -19.859 1 94.5 56 SER B C 1
ATOM 1732 O O . SER B 1 56 ? 8.289 -10.32 -19.219 1 94.5 56 SER B O 1
ATOM 1734 N N . GLN B 1 57 ? 10.562 -10.555 -19.484 1 95.31 57 GLN B N 1
ATOM 1735 C CA . GLN B 1 57 ? 10.859 -9.859 -18.234 1 95.31 57 GLN B CA 1
ATOM 1736 C C . GLN B 1 57 ? 10.297 -8.445 -18.234 1 95.31 57 GLN B C 1
ATOM 1738 O O . GLN B 1 57 ? 9.766 -7.984 -17.219 1 95.31 57 GLN B O 1
ATOM 1743 N N . LYS B 1 58 ? 10.344 -7.805 -19.344 1 93.94 58 LYS B N 1
ATOM 1744 C CA . LYS B 1 58 ? 9.836 -6.445 -19.469 1 93.94 58 LYS B CA 1
ATOM 1745 C C . LYS B 1 58 ? 8.32 -6.406 -19.281 1 93.94 58 LYS B C 1
ATOM 1747 O O . LYS B 1 58 ? 7.801 -5.594 -18.531 1 93.94 58 LYS B O 1
ATOM 1752 N N . GLN B 1 59 ? 7.605 -7.258 -19.922 1 93.25 59 GLN B N 1
ATOM 1753 C CA . GLN B 1 59 ? 6.152 -7.332 -19.812 1 93.25 59 GLN B CA 1
ATOM 1754 C C . GLN B 1 59 ? 5.723 -7.668 -18.391 1 93.25 59 GLN B C 1
ATOM 1756 O O . GLN B 1 59 ? 4.734 -7.129 -17.891 1 93.25 59 GLN B O 1
ATOM 1761 N N . LEU B 1 60 ? 6.449 -8.555 -17.797 1 94.25 60 LEU B N 1
ATOM 1762 C CA . LEU B 1 60 ? 6.129 -8.953 -16.438 1 94.25 60 LEU B CA 1
ATOM 1763 C C . LEU B 1 60 ? 6.328 -7.785 -15.469 1 94.25 60 LEU B C 1
ATOM 1765 O O . LEU B 1 60 ? 5.48 -7.535 -14.609 1 94.25 60 LEU B O 1
ATOM 1769 N N . ALA B 1 61 ? 7.398 -7.051 -15.609 1 94.75 61 ALA B N 1
ATOM 1770 C CA . ALA B 1 61 ? 7.66 -5.875 -14.781 1 94.75 61 ALA B CA 1
ATOM 1771 C C . ALA B 1 61 ? 6.562 -4.828 -14.953 1 94.75 61 ALA B C 1
ATOM 1773 O O . ALA B 1 61 ? 6.074 -4.262 -13.977 1 94.75 61 ALA B O 1
ATOM 1774 N N . GLU B 1 62 ? 6.125 -4.598 -16.172 1 91 62 GLU B N 1
ATOM 1775 C CA . GLU B 1 62 ? 5.062 -3.646 -16.469 1 91 62 GLU B CA 1
ATOM 1776 C C . GLU B 1 62 ? 3.748 -4.059 -15.828 1 91 62 GLU B C 1
ATOM 1778 O O . GLU B 1 62 ? 3.041 -3.225 -15.258 1 91 62 GLU B O 1
ATOM 1783 N N . SER B 1 63 ? 3.508 -5.359 -15.922 1 90.19 63 SER B N 1
ATOM 1784 C CA . SER B 1 63 ? 2.27 -5.879 -15.344 1 90.19 63 SER B CA 1
ATOM 1785 C C . SER B 1 63 ? 2.273 -5.766 -13.828 1 90.19 63 SER B C 1
ATOM 1787 O O . SER B 1 63 ? 1.224 -5.586 -13.211 1 90.19 63 SER B O 1
ATOM 1789 N N . LEU B 1 64 ? 3.422 -5.863 -13.188 1 90.69 64 LEU B N 1
ATOM 1790 C CA . LEU B 1 64 ? 3.584 -5.734 -11.75 1 90.69 64 LEU B CA 1
ATOM 1791 C C . LEU B 1 64 ? 3.701 -4.27 -11.344 1 90.69 64 LEU B C 1
ATOM 1793 O O . LEU B 1 64 ? 3.668 -3.943 -10.156 1 90.69 64 LEU B O 1
ATOM 1797 N N . GLU B 1 65 ? 3.832 -3.391 -12.367 1 86.06 65 GLU B N 1
ATOM 1798 C CA . GLU B 1 65 ? 3.98 -1.954 -12.164 1 86.06 65 GLU B CA 1
ATOM 1799 C C . GLU B 1 65 ? 5.207 -1.644 -11.312 1 86.06 65 GLU B C 1
ATOM 1801 O O . GLU B 1 65 ? 5.133 -0.854 -10.367 1 86.06 65 GLU B O 1
ATOM 1806 N N . ILE B 1 66 ? 6.316 -2.318 -11.594 1 89.56 66 ILE B N 1
ATOM 1807 C CA . ILE B 1 66 ? 7.594 -2.07 -10.938 1 89.56 66 ILE B CA 1
ATOM 1808 C C . ILE B 1 66 ? 8.695 -1.923 -11.984 1 89.56 66 ILE B C 1
ATOM 1810 O O . ILE B 1 66 ? 8.477 -2.223 -13.164 1 89.56 66 ILE B O 1
ATOM 1814 N N . GLU B 1 67 ? 9.852 -1.421 -11.484 1 91.5 67 GLU B N 1
ATOM 1815 C CA . GLU B 1 67 ? 10.992 -1.263 -12.383 1 91.5 67 GLU B CA 1
ATOM 1816 C C . GLU B 1 67 ? 11.672 -2.602 -12.656 1 91.5 67 GLU B C 1
ATOM 1818 O O . GLU B 1 67 ? 11.781 -3.443 -11.758 1 91.5 67 GLU B O 1
ATOM 1823 N N . LEU B 1 68 ? 12.203 -2.711 -13.852 1 92.81 68 LEU B N 1
ATOM 1824 C CA . LEU B 1 68 ? 12.805 -3.957 -14.305 1 92.81 68 LEU B CA 1
ATOM 1825 C C . LEU B 1 68 ? 13.938 -4.383 -13.367 1 92.81 68 LEU B C 1
ATOM 1827 O O . LEU B 1 68 ? 14.023 -5.551 -12.984 1 92.81 68 LEU B O 1
ATOM 1831 N N . PRO B 1 69 ? 14.805 -3.516 -12.914 1 93.12 69 PRO B N 1
ATOM 1832 C CA . PRO B 1 69 ? 15.883 -3.936 -12.016 1 93.12 69 PRO B CA 1
ATOM 1833 C C . PRO B 1 69 ? 15.367 -4.555 -10.719 1 93.12 69 PRO B C 1
ATOM 1835 O O . PRO B 1 69 ? 15.977 -5.48 -10.18 1 93.12 69 PRO B O 1
ATOM 1838 N N . SER B 1 70 ? 14.195 -4.09 -10.234 1 92.5 70 SER B N 1
ATOM 1839 C CA . SER B 1 70 ? 13.586 -4.625 -9.016 1 92.5 70 SER B CA 1
ATOM 1840 C C . SER B 1 70 ? 13.086 -6.047 -9.227 1 92.5 70 SER B C 1
ATOM 1842 O O . SER B 1 70 ? 13.141 -6.875 -8.32 1 92.5 70 SER B O 1
ATOM 1844 N N . LEU B 1 71 ? 12.656 -6.273 -10.391 1 95.94 71 LEU B N 1
ATOM 1845 C CA . LEU B 1 71 ? 12.125 -7.59 -10.719 1 95.94 71 LEU B CA 1
ATOM 1846 C C . LEU B 1 71 ? 13.25 -8.609 -10.875 1 95.94 71 LEU B C 1
ATOM 1848 O O . LEU B 1 71 ? 13.062 -9.797 -10.57 1 95.94 71 LEU B O 1
ATOM 1852 N N . MET B 1 72 ? 14.422 -8.148 -11.297 1 96.19 72 MET B N 1
ATOM 1853 C CA . MET B 1 72 ? 15.516 -9.055 -11.633 1 96.19 72 MET B CA 1
ATOM 1854 C C . MET B 1 72 ? 15.984 -9.828 -10.406 1 96.19 72 MET B C 1
ATOM 1856 O O . MET B 1 72 ? 16.25 -11.031 -10.492 1 96.19 72 MET B O 1
ATOM 1860 N N . ARG B 1 73 ? 16.047 -9.141 -9.383 1 94.94 73 ARG B N 1
ATOM 1861 C CA . ARG B 1 73 ? 16.438 -9.805 -8.148 1 94.94 73 ARG B CA 1
ATOM 1862 C C . ARG B 1 73 ? 15.43 -10.891 -7.773 1 94.94 73 ARG B C 1
ATOM 1864 O O . ARG B 1 73 ? 15.828 -12.008 -7.418 1 94.94 73 ARG B O 1
ATOM 1871 N N . THR B 1 74 ? 14.242 -10.688 -7.879 1 96.69 74 THR B N 1
ATOM 1872 C CA . THR B 1 74 ? 13.172 -11.625 -7.555 1 96.69 74 THR B CA 1
ATOM 1873 C C . THR B 1 74 ? 13.195 -12.82 -8.5 1 96.69 74 THR B C 1
ATOM 1875 O O . THR B 1 74 ? 13.086 -13.969 -8.055 1 96.69 74 THR B O 1
ATOM 1878 N N . LEU B 1 75 ? 13.391 -12.523 -9.727 1 97.31 75 LEU B N 1
ATOM 1879 C CA . LEU B 1 75 ? 13.445 -13.602 -10.711 1 97.31 75 LEU B CA 1
ATOM 1880 C C . LEU B 1 75 ? 14.648 -14.5 -10.469 1 97.31 75 LEU B C 1
ATOM 1882 O O . LEU B 1 75 ? 14.555 -15.719 -10.625 1 97.31 75 LEU B O 1
ATOM 1886 N N . GLY B 1 76 ? 15.789 -13.844 -10.156 1 96.88 76 GLY B N 1
ATOM 1887 C CA . GLY B 1 76 ? 16.969 -14.625 -9.828 1 96.88 76 GLY B CA 1
ATOM 1888 C C . GLY B 1 76 ? 16.734 -15.602 -8.695 1 96.88 76 GLY B C 1
ATOM 1889 O O . GLY B 1 76 ? 17.141 -16.766 -8.773 1 96.88 76 GLY B O 1
ATOM 1890 N N . GLN B 1 77 ? 16.047 -15.195 -7.711 1 96.06 77 GLN B N 1
ATOM 1891 C CA . GLN B 1 77 ? 15.742 -16.031 -6.551 1 96.06 77 GLN B CA 1
ATOM 1892 C C . GLN B 1 77 ? 14.773 -17.141 -6.914 1 96.06 77 GLN B C 1
ATOM 1894 O O . GLN B 1 77 ? 14.945 -18.297 -6.48 1 96.06 77 GLN B O 1
ATOM 1899 N N . LEU B 1 78 ? 13.766 -16.875 -7.688 1 97.25 78 LEU B N 1
ATOM 1900 C CA . LEU B 1 78 ? 12.789 -17.875 -8.117 1 97.25 78 LEU B CA 1
ATOM 1901 C C . LEU B 1 78 ? 13.453 -18.938 -8.984 1 97.25 78 LEU B C 1
ATOM 1903 O O . LEU B 1 78 ? 13.109 -20.125 -8.898 1 97.25 78 LEU B O 1
ATOM 1907 N N . GLU B 1 79 ? 14.352 -18.5 -9.797 1 97.5 79 GLU B N 1
ATOM 1908 C CA . GLU B 1 79 ? 15.094 -19.422 -10.648 1 97.5 79 GLU B CA 1
ATOM 1909 C C . GLU B 1 79 ? 16 -20.328 -9.82 1 97.5 79 GLU B C 1
ATOM 1911 O O . GLU B 1 79 ? 16.078 -21.531 -10.078 1 97.5 79 GLU B O 1
ATOM 1916 N N . GLN B 1 80 ? 16.641 -19.734 -8.852 1 96.62 80 GLN B N 1
ATOM 1917 C CA . GLN B 1 80 ? 17.484 -20.5 -7.941 1 96.62 80 GLN B CA 1
ATOM 1918 C C . GLN B 1 80 ? 16.672 -21.547 -7.176 1 96.62 80 GLN B C 1
ATOM 1920 O O . GLN B 1 80 ? 17.156 -22.641 -6.895 1 96.62 80 GLN B O 1
ATOM 1925 N N . GLN B 1 81 ? 15.438 -21.297 -6.926 1 95.44 81 GLN B N 1
ATOM 1926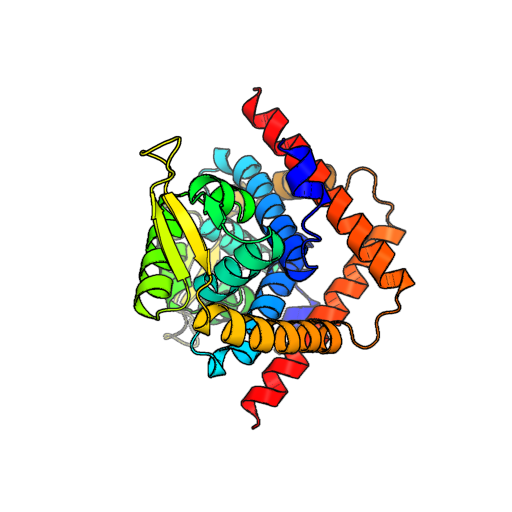 C CA . GLN B 1 81 ? 14.539 -22.203 -6.215 1 95.44 81 GLN B CA 1
ATOM 1927 C C . GLN B 1 81 ? 13.938 -23.234 -7.164 1 95.44 81 GLN B C 1
ATOM 1929 O O . GLN B 1 81 ? 13.195 -24.125 -6.73 1 95.44 81 GLN B O 1
ATOM 1934 N N . GLY B 1 82 ? 14.195 -23.031 -8.477 1 97.06 82 GLY B N 1
ATOM 1935 C CA . GLY B 1 82 ? 13.742 -23.984 -9.469 1 97.06 82 GLY B CA 1
ATOM 1936 C C . GLY B 1 82 ? 12.289 -23.797 -9.859 1 97.06 82 GLY B C 1
ATOM 1937 O O . GLY B 1 82 ? 11.664 -24.719 -10.391 1 97.06 82 GLY B O 1
ATOM 1938 N N . LEU B 1 83 ? 11.672 -22.656 -9.617 1 97.44 83 LEU B N 1
ATOM 1939 C CA . LEU B 1 83 ? 10.25 -22.453 -9.852 1 97.44 83 LEU B CA 1
ATOM 1940 C C . LEU B 1 83 ? 10.008 -21.859 -11.242 1 97.44 83 LEU B C 1
ATOM 1942 O O . LEU B 1 83 ? 8.914 -21.984 -11.797 1 97.44 83 LEU B O 1
ATOM 1946 N N . ILE B 1 84 ? 11.023 -21.203 -11.742 1 98.19 84 ILE B N 1
ATOM 1947 C CA . ILE B 1 84 ? 10.93 -20.625 -13.078 1 98.19 84 ILE B CA 1
ATOM 1948 C C . ILE B 1 84 ? 12.227 -20.875 -13.836 1 98.19 84 ILE B C 1
ATOM 1950 O O . ILE B 1 84 ? 13.234 -21.281 -13.25 1 98.19 84 ILE B O 1
ATOM 1954 N N . THR B 1 85 ? 12.18 -20.688 -15.148 1 97.56 85 THR B N 1
ATOM 1955 C CA . THR B 1 85 ? 13.352 -20.625 -16.016 1 97.56 85 THR B CA 1
ATOM 1956 C C . THR B 1 85 ? 13.312 -19.359 -16.891 1 97.56 85 THR B C 1
ATOM 1958 O O . THR B 1 85 ? 12.242 -18.781 -17.094 1 97.56 85 THR B O 1
ATOM 1961 N N . ARG B 1 86 ? 14.43 -18.875 -17.156 1 95.62 86 ARG B N 1
ATOM 1962 C CA . ARG B 1 86 ? 14.547 -17.766 -18.078 1 95.62 86 ARG B CA 1
ATOM 1963 C C . ARG B 1 86 ? 15.383 -18.156 -19.297 1 95.62 86 ARG B C 1
ATOM 1965 O O . ARG B 1 86 ? 16.453 -18.75 -19.156 1 95.62 86 ARG B O 1
ATOM 1972 N N . HIS B 1 87 ? 14.867 -17.875 -20.422 1 94.25 87 HIS B N 1
ATOM 1973 C CA . HIS B 1 87 ? 15.578 -18.203 -21.656 1 94.25 87 HIS B CA 1
ATOM 1974 C C . HIS B 1 87 ? 15.477 -17.094 -22.688 1 94.25 87 HIS B C 1
ATOM 1976 O O . HIS B 1 87 ? 14.562 -16.266 -22.609 1 94.25 87 HIS B O 1
ATOM 1982 N N . SER B 1 88 ? 16.438 -17.094 -23.594 1 91.69 88 SER B N 1
ATOM 1983 C CA . SER B 1 88 ? 16.438 -16.078 -24.641 1 91.69 88 SER B CA 1
ATOM 1984 C C . SER B 1 88 ? 15.359 -16.344 -25.688 1 91.69 88 SER B C 1
ATOM 1986 O O . SER B 1 88 ? 15.078 -17.5 -26 1 91.69 88 SER B O 1
ATOM 1988 N N . CYS B 1 89 ? 14.758 -15.195 -26.125 1 83.5 89 CYS B N 1
ATOM 1989 C CA . CYS B 1 89 ? 13.758 -15.289 -27.188 1 83.5 89 CYS B CA 1
ATOM 1990 C C . CYS B 1 89 ? 14.422 -15.516 -28.531 1 83.5 89 CYS B C 1
ATOM 1992 O O . CYS B 1 89 ? 15.461 -14.922 -28.828 1 83.5 89 CYS B O 1
ATOM 1994 N N . GLU B 1 90 ? 13.883 -16.422 -29.234 1 81 90 GLU B N 1
ATOM 1995 C CA . GLU B 1 90 ? 14.438 -16.75 -30.547 1 81 90 GLU B CA 1
ATOM 1996 C C . GLU B 1 90 ? 14.398 -15.539 -31.469 1 81 90 GLU B C 1
ATOM 1998 O O . GLU B 1 90 ? 15.336 -15.312 -32.25 1 81 90 GLU B O 1
ATOM 2003 N N . HIS B 1 91 ? 13.43 -14.789 -31.375 1 84.19 91 HIS B N 1
ATOM 2004 C CA . HIS B 1 91 ? 13.203 -13.695 -32.312 1 84.19 91 HIS B CA 1
ATOM 2005 C C . HIS B 1 91 ? 13.867 -12.406 -31.828 1 84.19 91 HIS B C 1
ATOM 2007 O O . HIS B 1 91 ? 14.086 -11.484 -32.625 1 84.19 91 HIS B O 1
ATOM 2013 N N . ASP B 1 92 ? 14 -12.266 -30.609 1 78.5 92 ASP B N 1
ATOM 2014 C CA . ASP B 1 92 ? 14.672 -11.125 -29.984 1 78.5 92 ASP B CA 1
ATOM 2015 C C . ASP B 1 92 ? 15.617 -11.586 -28.875 1 78.5 92 ASP B C 1
ATOM 2017 O O . ASP B 1 92 ? 15.203 -11.781 -27.734 1 78.5 92 ASP B O 1
ATOM 2021 N N . LYS B 1 93 ? 16.875 -11.688 -29.219 1 77.94 93 LYS B N 1
ATOM 2022 C CA . LYS B 1 93 ? 17.875 -12.258 -28.312 1 77.94 93 LYS B CA 1
ATOM 2023 C C . LYS B 1 93 ? 18.031 -11.398 -27.062 1 77.94 93 LYS B C 1
ATOM 2025 O O . LYS B 1 93 ? 18.516 -11.875 -26.031 1 77.94 93 LYS B O 1
ATOM 2030 N N . ARG B 1 94 ? 17.547 -10.195 -27.141 1 76.12 94 ARG B N 1
ATOM 2031 C CA . ARG B 1 94 ? 17.688 -9.305 -25.984 1 76.12 94 ARG B CA 1
ATOM 2032 C C . ARG B 1 94 ? 16.562 -9.531 -24.984 1 76.12 94 ARG B C 1
ATOM 2034 O O . ARG B 1 94 ? 16.688 -9.18 -23.812 1 76.12 94 ARG B O 1
ATOM 2041 N N . ALA B 1 95 ? 15.578 -10.156 -25.531 1 86.5 95 ALA B N 1
ATOM 2042 C CA . ALA B 1 95 ? 14.438 -10.406 -24.656 1 86.5 95 ALA B CA 1
ATOM 2043 C C . ALA B 1 95 ? 14.57 -11.758 -23.953 1 86.5 95 ALA B C 1
ATOM 2045 O O . ALA B 1 95 ? 14.914 -12.758 -24.594 1 86.5 95 ALA B O 1
ATOM 2046 N N . ARG B 1 96 ? 14.461 -11.695 -22.641 1 93.38 96 ARG B N 1
ATOM 2047 C CA . ARG B 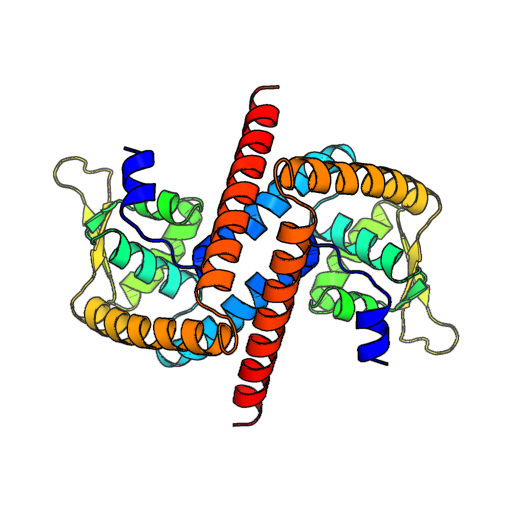1 96 ? 14.445 -12.945 -21.875 1 93.38 96 ARG B CA 1
ATOM 2048 C C . ARG B 1 96 ? 13.016 -13.328 -21.484 1 93.38 96 ARG B C 1
ATOM 2050 O O . ARG B 1 96 ? 12.273 -12.508 -20.953 1 93.38 96 ARG B O 1
ATOM 2057 N N . ILE B 1 97 ? 12.695 -14.562 -21.828 1 96.19 97 ILE B N 1
ATOM 2058 C CA . ILE B 1 97 ? 11.344 -15.07 -21.578 1 96.19 97 ILE B CA 1
ATOM 2059 C C . ILE B 1 97 ? 11.328 -15.859 -20.266 1 96.19 97 ILE B C 1
ATOM 2061 O O . ILE B 1 97 ? 12.18 -16.719 -20.047 1 96.19 97 ILE B O 1
ATOM 2065 N N . VAL B 1 98 ? 10.398 -15.539 -19.406 1 97.38 98 VAL B N 1
ATOM 2066 C CA . VAL B 1 98 ? 10.211 -16.203 -18.125 1 97.38 98 VAL B CA 1
ATOM 2067 C C . VAL B 1 98 ? 9.148 -17.297 -18.266 1 97.38 98 VAL B C 1
ATOM 2069 O O . VAL B 1 98 ? 8.055 -17.047 -18.766 1 97.38 98 VAL B O 1
ATOM 2072 N N . SER B 1 99 ? 9.523 -18.484 -17.828 1 97.19 99 SER B N 1
ATOM 2073 C CA . SER B 1 99 ? 8.609 -19.625 -17.906 1 97.19 99 SER B CA 1
ATOM 2074 C C . SER B 1 99 ? 8.57 -20.391 -16.594 1 97.19 99 SER B C 1
ATOM 2076 O O . SER B 1 99 ? 9.586 -20.5 -15.906 1 97.19 99 SER B O 1
ATOM 2078 N N . MET B 1 100 ? 7.395 -20.906 -16.359 1 96.56 100 MET B N 1
ATOM 2079 C CA . MET B 1 100 ? 7.246 -21.719 -15.156 1 96.56 100 MET B CA 1
ATOM 2080 C C . MET B 1 100 ? 7.777 -23.125 -15.383 1 96.56 100 MET B C 1
ATOM 2082 O O . MET B 1 100 ? 7.551 -23.719 -16.438 1 96.56 100 MET B O 1
ATOM 2086 N N . THR B 1 101 ? 8.438 -23.656 -14.375 1 97.62 101 THR B N 1
ATOM 2087 C CA . THR B 1 101 ? 8.836 -25.062 -14.391 1 97.62 101 THR B CA 1
ATOM 2088 C C . THR B 1 101 ? 7.699 -25.953 -13.883 1 97.62 101 THR B C 1
ATOM 2090 O O . THR B 1 101 ? 6.668 -25.453 -13.438 1 97.62 101 THR B O 1
ATOM 2093 N N . ALA B 1 102 ? 7.906 -27.312 -13.938 1 96.69 102 ALA B N 1
ATOM 2094 C CA . ALA B 1 102 ? 6.934 -28.25 -13.375 1 96.69 102 ALA B CA 1
ATOM 2095 C C . ALA B 1 102 ? 6.773 -28.047 -11.875 1 96.69 102 ALA B C 1
ATOM 2097 O O . ALA B 1 102 ? 5.656 -28.094 -11.352 1 96.69 102 ALA B O 1
ATOM 2098 N N . GLN B 1 103 ? 7.891 -27.797 -11.25 1 96.56 103 GLN B N 1
ATOM 2099 C CA . GLN B 1 103 ? 7.859 -27.516 -9.82 1 96.56 103 GLN B CA 1
ATOM 2100 C C . GLN B 1 103 ? 7.129 -26.203 -9.539 1 96.56 103 GLN B C 1
ATOM 2102 O O . GLN B 1 103 ? 6.363 -26.109 -8.578 1 96.56 103 GLN B O 1
ATOM 2107 N N . GLY B 1 104 ? 7.379 -25.188 -10.367 1 96.56 104 GLY B N 1
ATOM 2108 C CA . GLY B 1 104 ? 6.684 -23.922 -10.25 1 96.56 104 GLY B CA 1
ATOM 2109 C C . GLY B 1 104 ? 5.176 -24.047 -10.391 1 96.56 104 GLY B C 1
ATOM 2110 O O . GLY B 1 104 ? 4.422 -23.406 -9.656 1 96.56 104 GLY B O 1
ATOM 2111 N N . GLU B 1 105 ? 4.766 -24.938 -11.273 1 95.19 105 GLU B N 1
ATOM 2112 C CA . GLU B 1 105 ? 3.346 -25.172 -11.492 1 95.19 105 GLU B CA 1
ATOM 2113 C C . GLU B 1 105 ? 2.693 -25.797 -10.258 1 95.19 105 GLU B C 1
ATOM 2115 O O . GLU B 1 105 ? 1.552 -25.469 -9.922 1 95.19 105 GLU B O 1
ATOM 2120 N N . GLU B 1 106 ? 3.367 -26.672 -9.633 1 95.06 106 GLU B N 1
ATOM 2121 C CA . GLU B 1 106 ? 2.854 -27.297 -8.414 1 95.06 106 GLU B CA 1
ATOM 2122 C C . GLU B 1 106 ? 2.695 -26.266 -7.297 1 95.06 106 GLU B C 1
ATOM 2124 O O . GLU B 1 106 ? 1.671 -26.25 -6.613 1 95.06 106 GLU B O 1
ATOM 2129 N N . VAL B 1 107 ? 3.666 -25.453 -7.184 1 95.31 107 VAL B N 1
ATOM 2130 C CA . VAL B 1 107 ? 3.662 -24.438 -6.133 1 95.31 107 VAL B CA 1
ATOM 2131 C C . VAL B 1 107 ? 2.545 -23.438 -6.391 1 95.31 107 VAL B C 1
ATOM 2133 O O . VAL B 1 107 ? 1.819 -23.047 -5.469 1 95.31 107 VAL B O 1
ATOM 2136 N N . ILE B 1 108 ? 2.346 -23.047 -7.629 1 93.94 108 ILE B N 1
ATOM 2137 C CA . ILE B 1 108 ? 1.361 -22.016 -7.957 1 93.94 108 ILE B CA 1
ATOM 2138 C C . ILE B 1 108 ? -0.046 -22.562 -7.715 1 93.94 108 ILE B C 1
ATOM 2140 O O . ILE B 1 108 ? -0.942 -21.828 -7.309 1 93.94 108 ILE B O 1
ATOM 2144 N N . ARG B 1 109 ? -0.249 -23.844 -7.969 1 92.25 109 ARG B N 1
ATOM 2145 C CA . ARG B 1 109 ? -1.55 -24.438 -7.68 1 92.25 109 ARG B CA 1
ATOM 2146 C C . ARG B 1 109 ? -1.87 -24.359 -6.191 1 92.25 109 ARG B C 1
ATOM 2148 O O . ARG B 1 109 ? -2.988 -24.016 -5.809 1 92.25 109 ARG B O 1
ATOM 2155 N N . SER B 1 110 ? -0.882 -24.703 -5.402 1 94.12 110 SER B N 1
ATOM 2156 C CA . SER B 1 110 ? -1.039 -24.594 -3.959 1 94.12 110 SER B CA 1
ATOM 2157 C C . SER B 1 110 ? -1.258 -23.141 -3.545 1 94.12 110 SER B C 1
ATOM 2159 O O . SER B 1 110 ? -2.088 -22.844 -2.68 1 94.12 110 SER B O 1
ATOM 2161 N N . MET B 1 111 ? -0.562 -22.297 -4.133 1 94.19 111 MET B N 1
ATOM 2162 C CA . MET B 1 111 ? -0.667 -20.859 -3.861 1 94.19 111 MET B CA 1
ATOM 2163 C C . MET B 1 111 ? -2.061 -20.344 -4.203 1 94.19 111 MET B C 1
ATOM 2165 O O . MET B 1 111 ? -2.648 -19.578 -3.434 1 94.19 111 MET B O 1
ATOM 2169 N N . GLU B 1 112 ? -2.559 -20.75 -5.344 1 90.19 112 GLU B N 1
ATOM 2170 C CA . GLU B 1 112 ? -3.883 -20.312 -5.781 1 90.19 112 GLU B CA 1
ATOM 2171 C C . GLU B 1 112 ? -4.953 -20.703 -4.762 1 90.19 112 GLU B C 1
ATOM 2173 O O . GLU B 1 112 ? -5.805 -19.875 -4.418 1 90.19 112 GLU B O 1
ATOM 2178 N N . ALA B 1 113 ? -4.934 -21.906 -4.27 1 92.69 113 ALA B N 1
ATOM 2179 C CA . ALA B 1 113 ? -5.891 -22.359 -3.268 1 92.69 113 ALA B CA 1
ATOM 2180 C C . ALA B 1 113 ? -5.82 -21.5 -2.008 1 92.69 113 ALA B C 1
ATOM 2182 O O . ALA B 1 113 ? -6.852 -21.156 -1.43 1 92.69 113 ALA B O 1
ATOM 2183 N N . ARG B 1 114 ? -4.652 -21.125 -1.632 1 93.12 114 ARG B N 1
ATOM 2184 C CA . ARG B 1 114 ? -4.441 -20.359 -0.414 1 93.12 114 ARG B CA 1
ATOM 2185 C C . ARG B 1 114 ? -4.879 -18.906 -0.605 1 93.12 114 ARG B C 1
ATOM 2187 O O . ARG B 1 114 ? -5.445 -18.297 0.305 1 93.12 114 ARG B O 1
ATOM 2194 N N . ILE B 1 115 ? -4.621 -18.391 -1.775 1 91.56 115 ILE B N 1
ATOM 2195 C CA . ILE B 1 115 ? -5.016 -17.016 -2.07 1 91.56 115 ILE B CA 1
ATOM 2196 C C . ILE B 1 115 ? -6.539 -16.922 -2.088 1 91.56 115 ILE B C 1
ATOM 2198 O O . ILE B 1 115 ? -7.105 -15.922 -1.627 1 91.56 115 ILE B O 1
ATOM 2202 N N . ILE B 1 116 ? -7.188 -17.906 -2.619 1 90.5 116 ILE B N 1
ATOM 2203 C CA . ILE B 1 116 ? -8.641 -17.953 -2.631 1 90.5 116 ILE B CA 1
ATOM 2204 C C . ILE B 1 116 ? -9.172 -17.984 -1.199 1 90.5 116 ILE B C 1
ATOM 2206 O O . ILE B 1 116 ? -10.148 -17.312 -0.874 1 90.5 116 ILE B O 1
ATOM 2210 N N . GLN B 1 117 ? -8.531 -18.719 -0.336 1 93 117 GLN B N 1
ATOM 2211 C CA . GLN B 1 117 ? -8.906 -18.781 1.072 1 93 117 GLN B CA 1
ATOM 2212 C C . GLN B 1 117 ? -8.727 -17.438 1.761 1 93 117 GLN B C 1
ATOM 2214 O O . GLN B 1 117 ? -9.562 -17.031 2.568 1 93 117 GLN B O 1
ATOM 2219 N N . VAL B 1 118 ? -7.625 -16.781 1.503 1 94.69 118 VAL B N 1
ATOM 2220 C CA . VAL B 1 118 ? -7.367 -15.445 2.057 1 94.69 118 VAL B CA 1
ATOM 2221 C C . VAL B 1 118 ? -8.508 -14.5 1.687 1 94.69 118 VAL B C 1
ATOM 2223 O O . VAL B 1 118 ? -9.055 -13.812 2.549 1 94.69 118 VAL B O 1
ATOM 2226 N N . ARG B 1 119 ? -8.859 -14.453 0.402 1 94.38 119 ARG B N 1
ATOM 2227 C CA . ARG B 1 119 ? -9.938 -13.594 -0.073 1 94.38 119 ARG B CA 1
ATOM 2228 C C . ARG B 1 119 ? -11.25 -13.914 0.641 1 94.38 119 ARG B C 1
ATOM 2230 O O . ARG B 1 119 ? -11.953 -13.008 1.097 1 94.38 119 ARG B O 1
ATOM 2237 N N . ALA B 1 120 ? -11.57 -15.188 0.746 1 95.12 120 ALA B N 1
ATOM 2238 C CA . ALA B 1 120 ? -12.805 -15.609 1.389 1 95.12 120 ALA B CA 1
ATOM 2239 C C . ALA B 1 120 ? -12.852 -15.164 2.848 1 95.12 120 ALA B C 1
ATOM 2241 O O . ALA B 1 120 ? -13.867 -14.648 3.316 1 95.12 120 ALA B O 1
ATOM 2242 N N . LYS B 1 121 ? -11.719 -15.305 3.58 1 96.12 121 LYS B N 1
ATOM 2243 C CA . LYS B 1 121 ? -11.633 -14.938 4.992 1 96.12 121 LYS B CA 1
ATOM 2244 C C . LYS B 1 121 ? -11.766 -13.43 5.172 1 96.12 121 LYS B C 1
ATOM 2246 O O . LYS B 1 121 ? -12.391 -12.969 6.129 1 96.12 121 LYS B O 1
ATOM 2251 N N . LEU B 1 122 ? -11.227 -12.688 4.266 1 97.25 122 LEU B N 1
ATOM 2252 C CA . LEU B 1 122 ? -11.18 -11.242 4.406 1 97.25 122 LEU B CA 1
ATOM 2253 C C . LEU B 1 122 ? -12.516 -10.609 4.004 1 97.25 122 LEU B C 1
ATOM 2255 O O . LEU B 1 122 ? -12.844 -9.516 4.449 1 97.25 122 LEU B O 1
ATOM 2259 N N . LEU B 1 123 ? -13.297 -11.32 3.205 1 97.62 123 LEU B N 1
ATOM 2260 C CA . LEU B 1 123 ? -14.523 -10.734 2.67 1 97.62 123 LEU B CA 1
ATOM 2261 C C . LEU B 1 123 ? -15.75 -11.289 3.385 1 97.62 123 LEU B C 1
ATOM 2263 O O . LEU B 1 123 ? -16.875 -11.094 2.932 1 97.62 123 LEU B O 1
ATOM 2267 N N . VAL B 1 124 ? -15.555 -12.023 4.457 1 96.5 124 VAL B N 1
ATOM 2268 C CA . VAL B 1 124 ? -16.656 -12.555 5.25 1 96.5 124 VAL B CA 1
ATOM 2269 C C . VAL B 1 124 ? -17.609 -11.422 5.645 1 96.5 124 VAL B C 1
ATOM 2271 O O . VAL B 1 124 ? -17.156 -10.352 6.062 1 96.5 124 VAL B O 1
ATOM 2274 N N . GLY B 1 125 ? -18.891 -11.617 5.469 1 96.31 125 GLY B N 1
ATOM 2275 C CA . GLY B 1 125 ? -19.891 -10.672 5.914 1 96.31 125 GLY B CA 1
ATOM 2276 C C . GLY B 1 125 ? -20.141 -9.547 4.922 1 96.31 125 GLY B C 1
ATOM 2277 O O . GLY B 1 125 ? -20.875 -8.602 5.211 1 96.31 125 GLY B O 1
ATOM 2278 N N . ILE B 1 126 ? -19.531 -9.609 3.758 1 96.62 126 ILE B N 1
ATOM 2279 C CA . ILE B 1 126 ? -19.734 -8.609 2.719 1 96.62 126 ILE B CA 1
ATOM 2280 C C . ILE B 1 126 ? -20.531 -9.211 1.568 1 96.62 126 ILE B C 1
ATOM 2282 O O . ILE B 1 126 ? -20.094 -10.18 0.939 1 96.62 126 ILE B O 1
ATOM 2286 N N . ASP B 1 127 ? -21.656 -8.609 1.295 1 95.06 127 ASP B N 1
ATOM 2287 C CA . ASP B 1 127 ? -22.547 -9.102 0.248 1 95.06 127 ASP B CA 1
ATOM 2288 C C . ASP B 1 127 ? -21.938 -8.898 -1.136 1 95.06 127 ASP B C 1
ATOM 2290 O O . ASP B 1 127 ? -21.266 -7.895 -1.381 1 95.06 127 ASP B O 1
ATOM 2294 N N . PRO B 1 128 ? -22.25 -9.781 -2.082 1 94.69 128 PRO B N 1
ATOM 2295 C CA . PRO B 1 128 ? -21.703 -9.688 -3.43 1 94.69 128 PRO B CA 1
ATOM 2296 C C . PRO B 1 128 ? -22.016 -8.352 -4.102 1 94.69 128 PRO B C 1
ATOM 2298 O O . PRO B 1 128 ? -21.172 -7.809 -4.828 1 94.69 128 PRO B O 1
ATOM 2301 N N . ASP B 1 129 ? -23.125 -7.844 -3.809 1 94.81 129 ASP B N 1
ATOM 2302 C CA . ASP B 1 129 ? -23.5 -6.559 -4.395 1 94.81 129 ASP B CA 1
ATOM 2303 C C . ASP B 1 129 ? -22.672 -5.426 -3.789 1 94.81 129 ASP B C 1
ATOM 2305 O O . ASP B 1 129 ? -22.234 -4.516 -4.5 1 94.81 129 ASP B O 1
ATOM 2309 N N . GLU B 1 130 ? -22.469 -5.492 -2.486 1 94.62 130 GLU B N 1
ATOM 2310 C CA . GLU B 1 130 ? -21.609 -4.52 -1.805 1 94.62 130 GLU B CA 1
ATOM 2311 C C . GLU B 1 130 ? -20.188 -4.578 -2.332 1 94.62 130 GLU B C 1
ATOM 2313 O O . GLU B 1 130 ? -19.547 -3.537 -2.541 1 94.62 130 GLU B O 1
ATOM 2318 N N . LEU B 1 131 ? -19.797 -5.777 -2.592 1 95.56 131 LEU B N 1
ATOM 2319 C CA . LEU B 1 131 ? -18.438 -5.969 -3.084 1 95.56 131 LEU B CA 1
ATOM 2320 C C . LEU B 1 131 ? -18.281 -5.414 -4.496 1 95.56 131 LEU B C 1
ATOM 2322 O O . LEU B 1 131 ? -17.266 -4.793 -4.816 1 95.56 131 LEU B O 1
ATOM 2326 N N . ALA B 1 132 ? -19.266 -5.641 -5.312 1 95.12 132 ALA B N 1
ATOM 2327 C CA . ALA B 1 132 ? -19.234 -5.121 -6.676 1 95.12 132 ALA B CA 1
ATOM 2328 C C . ALA B 1 132 ? -19.156 -3.6 -6.688 1 95.12 132 ALA B C 1
ATOM 2330 O O . ALA B 1 132 ? -18.406 -3.012 -7.461 1 95.12 132 ALA B O 1
ATOM 2331 N N . HIS B 1 133 ? -19.922 -2.951 -5.82 1 95.38 133 HIS B N 1
ATOM 2332 C CA . HIS B 1 133 ? -19.891 -1.499 -5.688 1 95.38 133 HIS B CA 1
ATOM 2333 C C . HIS B 1 133 ? -18.531 -1.027 -5.172 1 95.38 133 HIS B C 1
ATOM 2335 O O . HIS B 1 133 ? -18 -0.019 -5.645 1 95.38 133 HIS B O 1
ATOM 2341 N N . PHE B 1 134 ? -18.062 -1.751 -4.223 1 97.38 134 PHE B N 1
ATOM 2342 C CA . PHE B 1 134 ? -16.75 -1.466 -3.66 1 97.38 134 PHE B CA 1
ATOM 2343 C C . PHE B 1 134 ? -15.672 -1.488 -4.742 1 97.38 134 PHE B C 1
ATOM 2345 O O . PHE B 1 134 ? -14.883 -0.552 -4.859 1 97.38 134 PHE B O 1
ATOM 2352 N N . GLU B 1 135 ? -15.648 -2.498 -5.574 1 95.94 135 GLU B N 1
ATOM 2353 C CA . GLU B 1 135 ? -14.68 -2.656 -6.652 1 95.94 135 GLU B CA 1
ATOM 2354 C C . GLU B 1 135 ? -14.844 -1.567 -7.707 1 95.94 135 GLU B C 1
ATOM 2356 O O . GLU B 1 135 ? -13.859 -1.106 -8.289 1 95.94 135 GLU B O 1
ATOM 2361 N N . ALA B 1 136 ? -16.062 -1.148 -7.941 1 96 136 ALA B N 1
ATOM 2362 C CA . ALA B 1 136 ? -16.312 -0.078 -8.906 1 96 136 ALA B CA 1
ATOM 2363 C C . ALA B 1 136 ? -15.719 1.242 -8.43 1 96 136 ALA B C 1
ATOM 2365 O O . ALA B 1 136 ? -15.164 2.006 -9.227 1 96 136 ALA B O 1
ATOM 2366 N N . VAL B 1 137 ? -15.836 1.521 -7.156 1 97.62 137 VAL B N 1
ATOM 2367 C CA . VAL B 1 137 ? -15.297 2.748 -6.586 1 97.62 137 VAL B CA 1
ATOM 2368 C C . VAL B 1 137 ? -13.773 2.723 -6.66 1 97.62 137 VAL B C 1
ATOM 2370 O O . VAL B 1 137 ? -13.141 3.74 -6.965 1 97.62 137 VAL B O 1
ATOM 2373 N N . ILE B 1 138 ? -13.148 1.517 -6.402 1 97.56 138 ILE B N 1
ATOM 2374 C CA . ILE B 1 138 ? -11.703 1.366 -6.547 1 97.56 138 ILE B CA 1
ATOM 2375 C C . ILE B 1 138 ? -11.281 1.772 -7.957 1 97.56 138 ILE B C 1
ATOM 2377 O O . ILE B 1 138 ? -10.352 2.561 -8.133 1 97.56 138 ILE B O 1
ATOM 2381 N N . THR B 1 139 ? -12.016 1.282 -8.922 1 96.25 139 THR B N 1
ATOM 2382 C CA . THR B 1 139 ? -11.695 1.55 -10.32 1 96.25 139 THR B CA 1
ATOM 2383 C C . THR B 1 139 ? -11.789 3.043 -10.625 1 96.25 139 THR B C 1
ATOM 2385 O O . THR B 1 139 ? -10.906 3.611 -11.258 1 96.25 139 THR B O 1
ATOM 2388 N N . ARG B 1 140 ? -12.789 3.691 -10.141 1 97.44 140 ARG B N 1
ATOM 2389 C CA . ARG B 1 140 ? -13 5.113 -10.391 1 97.44 140 ARG B CA 1
ATOM 2390 C C . ARG B 1 140 ? -11.891 5.949 -9.766 1 97.44 140 ARG B C 1
ATOM 2392 O O . ARG B 1 140 ? -11.367 6.875 -10.391 1 97.44 140 ARG B O 1
ATOM 2399 N N . ILE B 1 141 ? -11.531 5.625 -8.547 1 98 141 ILE B N 1
ATOM 2400 C CA . ILE B 1 141 ? -10.484 6.383 -7.871 1 98 141 ILE B CA 1
ATOM 2401 C C . ILE B 1 141 ? -9.156 6.191 -8.602 1 98 141 ILE B C 1
ATOM 2403 O O . ILE B 1 141 ? -8.398 7.145 -8.797 1 98 141 ILE B O 1
ATOM 2407 N N . CYS B 1 142 ? -8.859 4.953 -9.016 1 96.88 142 CYS B N 1
ATOM 2408 C CA . CYS B 1 142 ? -7.633 4.688 -9.758 1 96.88 142 CYS B CA 1
ATOM 2409 C C . CYS B 1 142 ? -7.609 5.473 -11.062 1 96.88 142 CYS B C 1
ATOM 2411 O O . CYS B 1 142 ? -6.578 6.031 -11.438 1 96.88 142 CYS B O 1
ATOM 2413 N N . ASP B 1 143 ? -8.719 5.531 -11.742 1 96.75 143 ASP B N 1
ATOM 2414 C CA . ASP B 1 143 ? -8.812 6.289 -12.984 1 96.75 143 ASP B CA 1
ATOM 2415 C C . ASP B 1 143 ? -8.578 7.777 -12.75 1 96.75 143 ASP B C 1
ATOM 2417 O O . ASP B 1 143 ? -7.852 8.43 -13.5 1 96.75 143 ASP B O 1
ATOM 2421 N N . ASN B 1 144 ? -9.227 8.328 -11.727 1 97.56 144 ASN B N 1
ATOM 2422 C CA . ASN B 1 144 ? -9.016 9.727 -11.359 1 97.56 144 ASN B CA 1
ATOM 2423 C C . ASN B 1 144 ? -7.547 10.016 -11.062 1 97.56 144 ASN B C 1
ATOM 2425 O O . ASN B 1 144 ? -7.02 11.055 -11.469 1 97.56 144 ASN B O 1
ATOM 2429 N N . ALA B 1 145 ? -6.93 9.086 -10.328 1 97.25 145 ALA B N 1
ATOM 2430 C CA . ALA B 1 145 ? -5.531 9.258 -9.953 1 97.25 145 ALA B CA 1
ATOM 2431 C C . ALA B 1 145 ? -4.629 9.266 -11.188 1 97.25 145 ALA B C 1
ATOM 2433 O O . ALA B 1 145 ? -3.715 10.086 -11.289 1 97.25 145 ALA B O 1
ATOM 2434 N N . GLN B 1 146 ? -4.887 8.328 -12.062 1 94.25 146 GLN B N 1
ATOM 2435 C CA . GLN B 1 146 ? -4.105 8.273 -13.297 1 94.25 146 GLN B CA 1
ATOM 2436 C C . GLN B 1 146 ? -4.258 9.555 -14.109 1 94.25 146 GLN B C 1
ATOM 2438 O O . GLN B 1 146 ? -3.281 10.062 -14.664 1 94.25 146 GLN B O 1
ATOM 2443 N N . HIS B 1 147 ? -5.477 10.055 -14.148 1 94.81 147 HIS B N 1
ATOM 2444 C CA . HIS B 1 147 ? -5.746 11.312 -14.836 1 94.81 147 HIS B CA 1
ATOM 2445 C C . HIS B 1 147 ? -4.949 12.461 -14.227 1 94.81 147 HIS B C 1
ATOM 2447 O O . HIS B 1 147 ? -4.375 13.281 -14.953 1 94.81 147 HIS B O 1
ATOM 2453 N N . GLN B 1 148 ? -4.922 12.492 -12.914 1 94.62 148 GLN B N 1
ATOM 2454 C CA . GLN B 1 148 ? -4.184 13.547 -12.227 1 94.62 148 GLN B CA 1
ATOM 2455 C C . GLN B 1 148 ? -2.684 13.43 -12.5 1 94.62 148 GLN B C 1
ATOM 2457 O O . GLN B 1 148 ? -2.002 14.445 -12.68 1 94.62 148 GLN B O 1
ATOM 2462 N N . LEU B 1 149 ? -2.139 12.258 -12.531 1 93.38 149 LEU B N 1
ATOM 2463 C CA . LEU B 1 149 ? -0.712 12.047 -12.758 1 93.38 149 LEU B CA 1
ATOM 2464 C C . LEU B 1 149 ? -0.332 12.391 -14.188 1 93.38 149 LEU B C 1
ATOM 2466 O O . LEU B 1 149 ? 0.752 12.922 -14.438 1 93.38 149 LEU B O 1
ATOM 2470 N N . GLN B 1 150 ? -1.185 12.125 -15.078 1 90.75 150 GLN B N 1
ATOM 2471 C CA . GLN B 1 150 ? -0.947 12.477 -16.484 1 90.75 150 GLN B CA 1
ATOM 2472 C C . GLN B 1 150 ? -0.968 13.992 -16.672 1 90.75 150 GLN B C 1
ATOM 2474 O O . GLN B 1 150 ? -0.165 14.531 -17.438 1 90.75 150 GLN B O 1
ATOM 2479 N N . GLN B 1 151 ? -1.886 14.656 -16.031 1 87.62 151 GLN B N 1
ATOM 2480 C CA . GLN B 1 151 ? -1.981 16.109 -16.125 1 87.62 151 GLN B CA 1
ATOM 2481 C C . GLN B 1 151 ? -0.717 16.781 -15.586 1 87.62 151 GLN B C 1
ATOM 2483 O O . GLN B 1 151 ? -0.284 17.797 -16.109 1 87.62 151 GLN B O 1
ATOM 2488 N N . GLU B 1 152 ? -0.146 16.234 -14.578 1 82.12 152 GLU B N 1
ATOM 2489 C CA . GLU B 1 152 ? 1.065 16.797 -13.984 1 82.12 152 GLU B CA 1
ATOM 2490 C C . GLU B 1 152 ? 2.277 16.562 -14.883 1 82.12 152 GLU B C 1
ATOM 2492 O O . GLU B 1 152 ? 3.215 17.359 -14.891 1 82.12 152 GLU B O 1
ATOM 2497 N N . GLN B 1 153 ? 2.301 15.492 -15.562 1 77.75 153 GLN B N 1
ATOM 2498 C CA . GLN B 1 153 ? 3.391 15.211 -16.484 1 77.75 153 GLN B CA 1
ATOM 2499 C C . GLN B 1 153 ? 3.318 16.109 -17.719 1 77.75 153 GLN B C 1
ATOM 2501 O O . GLN B 1 153 ? 4.34 16.422 -18.328 1 77.75 153 GLN B O 1
ATOM 2506 N N . ASP B 1 154 ? 2.109 16.438 -18.109 1 75.94 154 ASP B N 1
ATOM 2507 C CA . ASP B 1 154 ? 1.903 17.281 -19.281 1 75.94 154 ASP B CA 1
ATOM 2508 C C . ASP B 1 154 ? 2.211 18.734 -18.969 1 75.94 154 ASP B C 1
ATOM 2510 O O . ASP B 1 154 ? 2.447 19.531 -19.875 1 75.94 154 ASP B O 1
ATOM 2514 N N . LYS B 1 155 ? 2.293 19.219 -17.766 1 66.62 155 LYS B N 1
ATOM 2515 C CA . LYS B 1 155 ? 2.668 20.594 -17.422 1 66.62 155 LYS B CA 1
ATOM 2516 C C . LYS B 1 155 ? 4.184 20.75 -17.375 1 66.62 155 LYS B C 1
ATOM 2518 O O . LYS B 1 155 ? 4.906 19.797 -17.047 1 66.62 155 LYS B O 1
#

Solvent-accessible surface area (backbone atoms only — not comparable to full-atom values): 16852 Å² total; per-residue (Å²): 116,73,64,56,58,59,67,72,38,75,67,48,68,70,54,51,41,45,50,38,37,51,42,51,49,48,52,48,43,60,71,38,40,89,75,73,43,52,68,71,44,46,52,48,53,50,48,41,56,59,70,65,43,65,38,39,54,65,57,50,19,59,73,69,70,49,57,58,75,67,46,48,58,43,50,53,53,38,36,74,71,47,29,33,46,74,42,68,33,88,89,39,72,86,42,41,29,34,31,70,31,77,60,23,50,55,49,47,54,56,47,50,57,49,52,52,48,48,53,54,57,34,45,62,94,58,51,72,67,58,48,52,52,39,52,50,51,50,51,50,33,42,51,35,34,51,51,53,53,51,54,57,69,73,98,114,74,64,55,57,58,66,69,38,77,67,48,69,70,54,51,42,44,49,37,38,51,43,54,50,49,52,47,43,60,70,40,40,88,75,74,41,52,67,70,46,47,52,49,52,51,50,41,56,59,72,65,42,65,38,39,54,65,58,50,20,58,74,69,71,49,57,55,75,68,45,48,59,41,50,53,52,38,37,75,70,48,29,33,48,74,42,68,32,89,90,41,72,85,41,41,30,36,32,69,32,75,61,23,51,54,51,48,54,54,47,50,57,49,52,53,48,47,52,53,56,34,45,62,95,58,51,71,68,58,48,52,53,41,52,50,50,52,51,50,34,42,52,35,33,52,52,54,53,48,55,58,67,72,99

Organism: NCBI:txid38313

Radius of gyration: 21.67 Å; Cα contacts (8 Å, |Δi|>4): 320; chains: 2; bounding box: 41×56×66 Å

InterPro domains:
  IPR000835 MarR-type HTH domain [PF01047] (37-94)
  IPR000835 MarR-type HTH domain [PR00598] (55-71)
  IPR000835 MarR-type HTH domain [PR00598] (72-87)
  IPR000835 MarR-type HTH domain [PR00598] (91-107)
  IPR000835 MarR-type HTH domain [PR00598] (121-141)
  IPR000835 MarR-type HTH domain [PS50995] (10-143)
  IPR000835 MarR-type HTH domain [SM00347] (30-131)
  IPR023187 Transcriptional regulator MarR-type, conserved site [PS01117] (70-104)
  IPR036388 Winged helix-like DNA-binding domain superfamily [G3DSA:1.10.10.10] (9-155)
  IPR036390 Winged helix DNA-binding domain superfamily [SSF46785] (9-145)

Sequence (310 aa):
MHRYIEQLTETSLGERLGRLHRLWRMVADNELAPLGLTHPRWTALWKLRRMGDHISQKQLAESLEIELPSLMRTLGQLEQQGLITRHSCEHDKRARIVSMTAQGEEVIRSMEARIIQVRAKLLVGIDPDELAHFEAVITRICDNAQHQLQQEQDKMHRYIEQLTETSLGERLGRLHRLWRMVADNELAPLGLTHPRWTALWKLRRMGDHISQKQLAESLEIELPSLMRTLGQLEQQGLITRHSCEHDKRARIVSMTAQGEEVIRSMEARIIQVRAKLLVGIDPDELAHFEAVITRICDNAQHQLQQEQDK